Protein AF-A0AAD9W394-F1 (afdb_monomer)

Solvent-accessible surface area (backbone atoms only — not comparable to full-atom values): 9797 Å² total; per-residue (Å²): 138,56,75,69,59,63,63,48,49,60,58,54,54,54,49,51,55,50,43,54,48,52,26,50,54,22,46,51,51,20,50,55,28,49,52,50,43,52,47,50,68,76,44,59,86,68,70,69,65,86,72,59,58,66,56,38,50,52,52,22,50,54,26,43,51,48,23,48,54,42,53,54,58,66,71,44,90,78,66,56,49,64,56,50,26,51,53,32,43,50,44,37,51,51,47,48,51,54,47,50,50,50,30,52,47,32,67,67,64,73,77,73,63,83,85,58,65,72,70,46,58,54,50,40,56,49,43,36,50,53,36,58,58,51,52,53,51,45,58,66,66,28,47,54,53,28,54,50,30,46,53,50,24,53,52,51,54,54,49,55,51,53,49,52,54,51,51,62,55,57,76,67,60,78,83,80,78,71,133

Foldseek 3Di:
DDPVVVVVVVVVVVLLVLLVVLLVVLQVLLVVLVVVLVVCVVCVVVVQFPDDNVVSVVSSVLSVVSNVLSVVVVPDPDDDLVVQLVSLVVSLVSLVVSLVVQLVCLVPRDGSDPPPPPVVVVVSVVSNVVSVVCVVVSVVRRVVSNVVSVVVNVVVVVVVVVVVVVVVVVVPDPPCPDD

Secondary structure (DSSP, 8-state):
--HHHHHHHHHHHHHHHHHHHHHHHHHHHHHHHHHHHHHHHH-GGGTTS---HHHHHHHHHHHHHHHHHHHHHHH-SS--HHHHHHHHHHHHHHHHHHHHHHHHHHHH---S-TT-HHHHHHHHHHHHHHHHHTTHHIIIIIHHHHHHHHHHHHHHHHHHHHHHHHHHHHTT-------

Sequence (179 aa):
MTDAEIARRPGHAAARTLWLFQAFVAGLLSILWILDILREIDHPSYGSDGYPASKDLLLAILAAIIMYTVIVQWQYSDPHPKIIAKFELAKGLLATVIWLWVLLDAIFYIPSHPYYYDPYCRYRAVRIKFSAISIAIPCIFFYPTMLWSARVARRAIKQDTAIDDGTAAGENTPLLRGG

Nearest PDB structures (foldseek):
  8yrj-assembly1_B  TM=4.960E-01  e=1.266E+00  Mus musculus
  7uwb-assembly1_k  TM=2.576E-01  e=8.766E+00  Citrus x limon

Organism: Phomopsis amygdali (NCBI:txid1214568)

pLDDT: mean 73.36, std 12.65, range [41.06, 90.12]

Structure (mmCIF, N/CA/C/O backbone):
data_AF-A0AAD9W394-F1
#
_entry.id   AF-A0AAD9W394-F1
#
loop_
_atom_site.group_PDB
_atom_site.id
_atom_site.type_symbol
_atom_site.label_atom_id
_atom_site.label_alt_id
_atom_site.label_comp_id
_atom_site.label_asym_id
_atom_site.label_entity_id
_atom_site.label_seq_id
_atom_site.pdbx_PDB_ins_code
_atom_site.Cartn_x
_atom_site.Cartn_y
_atom_site.Cartn_z
_atom_site.occupancy
_atom_site.B_iso_or_equiv
_atom_site.auth_seq_id
_atom_site.auth_comp_id
_atom_site.auth_asym_id
_atom_site.auth_atom_id
_atom_site.pdbx_PDB_model_num
ATOM 1 N N . MET A 1 1 ? -23.704 -13.857 27.334 1.00 45.78 1 MET A N 1
ATOM 2 C CA . MET A 1 1 ? -22.854 -13.847 26.127 1.00 45.78 1 MET A CA 1
ATOM 3 C C . MET A 1 1 ? -23.787 -13.601 24.957 1.00 45.78 1 MET A C 1
ATOM 5 O O . MET A 1 1 ? -24.668 -14.418 24.734 1.00 45.78 1 MET A O 1
ATOM 9 N N . THR A 1 2 ? -23.738 -12.409 24.368 1.00 57.25 2 THR A N 1
ATOM 10 C CA . THR A 1 2 ? -24.796 -11.935 23.450 1.00 57.25 2 THR A CA 1
ATOM 11 C C . THR A 1 2 ? -24.464 -12.286 21.997 1.00 57.25 2 THR A C 1
ATOM 13 O O . THR A 1 2 ? -23.292 -12.309 21.626 1.00 57.25 2 THR A O 1
ATOM 16 N N . ASP A 1 3 ? -25.464 -12.519 21.143 1.00 44.62 3 ASP A N 1
ATOM 17 C CA . ASP A 1 3 ? -25.262 -12.858 19.717 1.00 44.62 3 ASP A CA 1
ATOM 18 C C . ASP A 1 3 ? -24.416 -11.812 18.957 1.00 44.62 3 ASP A C 1
ATOM 20 O O . ASP A 1 3 ? -23.709 -12.119 17.993 1.00 44.62 3 ASP A O 1
ATOM 24 N N . ALA A 1 4 ? -24.393 -10.571 19.455 1.00 54.22 4 ALA A N 1
ATOM 25 C CA . ALA A 1 4 ? -23.548 -9.489 18.958 1.00 54.22 4 ALA A CA 1
ATOM 26 C C . ALA A 1 4 ? -22.038 -9.695 19.220 1.00 54.22 4 ALA A C 1
ATOM 28 O O . ALA A 1 4 ? -21.208 -9.253 18.418 1.00 54.22 4 ALA A O 1
ATOM 29 N N . GLU A 1 5 ? -21.656 -10.372 20.306 1.00 50.75 5 GLU A N 1
ATOM 30 C CA . GLU A 1 5 ? -20.260 -10.736 20.600 1.00 50.75 5 GLU A CA 1
ATOM 31 C C . GLU A 1 5 ? -19.764 -11.858 19.688 1.00 50.75 5 GLU A C 1
ATOM 33 O O . GLU A 1 5 ? -18.619 -11.822 19.233 1.00 50.75 5 GLU A O 1
ATOM 38 N N . ILE A 1 6 ? -20.631 -12.822 19.369 1.00 48.69 6 ILE A N 1
ATOM 39 C CA . ILE A 1 6 ? -20.307 -13.947 18.484 1.00 48.69 6 ILE A CA 1
ATOM 40 C C . ILE A 1 6 ? -20.102 -13.444 17.046 1.00 48.69 6 ILE A C 1
ATOM 42 O O . ILE A 1 6 ? -19.141 -13.846 16.391 1.00 48.69 6 ILE A O 1
ATOM 46 N N . ALA A 1 7 ? -20.901 -12.472 16.588 1.00 51.75 7 ALA A N 1
ATOM 47 C CA . ALA A 1 7 ? -20.743 -11.840 15.274 1.00 51.75 7 ALA A CA 1
ATOM 48 C C . ALA A 1 7 ? -19.545 -10.864 15.168 1.00 51.75 7 ALA A C 1
ATOM 50 O O . ALA A 1 7 ? -19.033 -10.630 14.070 1.00 51.75 7 ALA A O 1
ATOM 51 N N . ARG A 1 8 ? -19.054 -10.292 16.281 1.00 55.16 8 ARG A N 1
ATOM 52 C CA . ARG A 1 8 ? -17.873 -9.393 16.293 1.00 55.16 8 ARG A CA 1
ATOM 53 C C . ARG A 1 8 ? -16.539 -10.129 16.121 1.00 55.16 8 ARG A C 1
ATOM 55 O O . ARG A 1 8 ? -15.620 -9.578 15.509 1.00 55.16 8 ARG A O 1
ATOM 62 N N . ARG A 1 9 ? -16.434 -11.357 16.637 1.00 56.19 9 ARG A N 1
ATOM 63 C CA . ARG A 1 9 ? -15.217 -12.192 16.608 1.00 56.19 9 ARG A CA 1
ATOM 64 C C . ARG A 1 9 ? -14.687 -12.522 15.202 1.00 56.19 9 ARG A C 1
ATOM 66 O O . ARG A 1 9 ? -13.489 -12.319 14.992 1.00 56.19 9 ARG A O 1
ATOM 73 N N . PRO A 1 10 ? -15.505 -12.956 14.220 1.00 59.06 10 PRO A N 1
ATOM 74 C CA . PRO A 1 10 ? -14.997 -13.280 12.885 1.00 59.06 10 PRO A CA 1
ATOM 75 C C . PRO A 1 10 ? -14.433 -12.052 12.158 1.00 59.06 10 PRO A C 1
ATOM 77 O O . PRO A 1 10 ? -13.420 -12.158 11.471 1.00 59.06 10 PRO A O 1
ATOM 80 N N . GLY A 1 11 ? -15.017 -10.866 12.371 1.00 63.28 11 GLY A N 1
ATOM 81 C CA . GLY A 1 11 ? -14.517 -9.620 11.783 1.00 63.28 11 GLY A CA 1
ATOM 82 C C . GLY A 1 11 ? -13.141 -9.205 12.312 1.00 63.28 11 GLY A C 1
ATOM 83 O O . GLY A 1 11 ? -12.314 -8.727 11.541 1.00 63.28 11 GLY A O 1
ATOM 84 N N . HIS A 1 12 ? -12.867 -9.422 13.602 1.00 65.94 12 HIS A N 1
ATOM 85 C CA . HIS A 1 12 ? -11.551 -9.137 14.190 1.00 65.94 12 HIS A CA 1
ATOM 86 C C . HIS A 1 12 ? -10.473 -10.120 13.724 1.00 65.94 12 HIS A C 1
ATOM 88 O O . HIS A 1 12 ? -9.349 -9.706 13.444 1.00 65.94 12 HIS A O 1
ATOM 94 N N . ALA A 1 13 ? -10.812 -11.407 13.604 1.00 69.56 13 ALA A N 1
ATOM 95 C CA . ALA A 1 13 ? -9.887 -12.413 13.087 1.00 69.56 13 ALA A CA 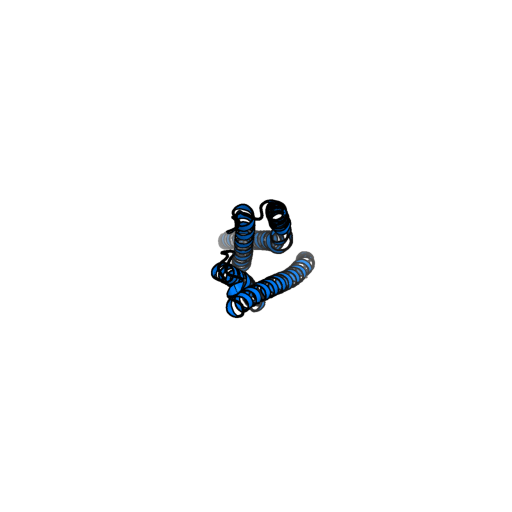1
ATOM 96 C C . ALA A 1 13 ? -9.52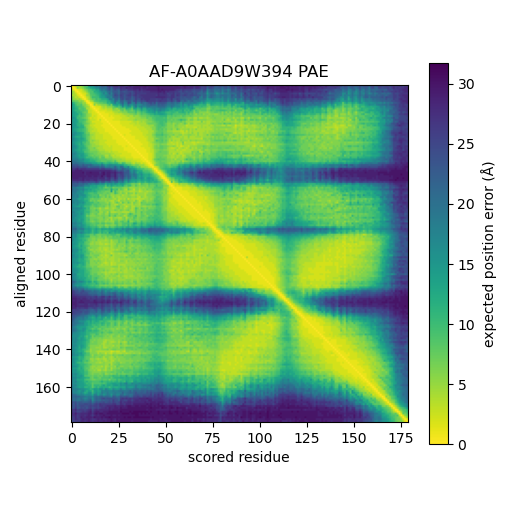2 -12.138 11.617 1.00 69.56 13 ALA A C 1
ATOM 98 O O . ALA A 1 13 ? -8.340 -12.082 11.282 1.00 69.56 13 ALA A O 1
ATOM 99 N N . ALA A 1 14 ? -10.519 -11.864 10.768 1.00 74.19 14 ALA A N 1
ATOM 100 C CA . ALA A 1 14 ? -10.298 -11.520 9.364 1.00 74.19 14 ALA A CA 1
ATOM 101 C C . ALA A 1 14 ? -9.484 -10.224 9.195 1.00 74.19 14 ALA A C 1
ATOM 103 O O . ALA A 1 14 ? -8.579 -10.172 8.363 1.00 74.19 14 ALA A O 1
ATOM 104 N N . ALA A 1 15 ? -9.754 -9.197 10.012 1.00 70.94 15 ALA A N 1
ATOM 105 C CA . ALA A 1 15 ? -8.984 -7.954 10.002 1.00 70.94 15 ALA A CA 1
ATOM 106 C C . ALA A 1 15 ? -7.511 -8.185 10.379 1.00 70.94 15 ALA A C 1
ATOM 108 O O . ALA A 1 15 ? -6.628 -7.674 9.696 1.00 70.94 15 ALA A O 1
ATOM 109 N N . ARG A 1 16 ? -7.230 -9.010 11.398 1.00 72.88 16 ARG A N 1
ATOM 110 C CA . ARG A 1 16 ? -5.852 -9.361 11.788 1.00 72.88 16 ARG A CA 1
ATOM 111 C C . ARG A 1 16 ? -5.088 -10.076 10.678 1.00 72.88 16 ARG A C 1
ATOM 113 O O . ARG A 1 16 ? -3.944 -9.718 10.410 1.00 72.88 16 ARG A O 1
ATOM 120 N N . THR A 1 17 ? -5.703 -11.057 10.019 1.00 79.50 17 THR A N 1
ATOM 121 C CA . THR A 1 17 ? -5.072 -11.755 8.888 1.00 79.50 17 THR A CA 1
ATOM 122 C C . THR A 1 17 ? -4.792 -10.794 7.734 1.00 79.50 17 THR A C 1
ATOM 124 O O . THR A 1 17 ? -3.716 -10.837 7.142 1.00 79.50 17 THR A O 1
ATOM 127 N N . LEU A 1 18 ? -5.726 -9.882 7.452 1.00 80.75 18 LEU A N 1
ATOM 128 C CA . LEU A 1 18 ? -5.566 -8.882 6.399 1.00 80.75 18 LEU A CA 1
ATOM 129 C C . LEU A 1 18 ? -4.453 -7.876 6.728 1.00 80.75 18 LEU A C 1
ATOM 131 O O . LEU A 1 18 ? -3.672 -7.530 5.847 1.00 80.75 18 LEU A O 1
ATOM 135 N N . TRP A 1 19 ? -4.318 -7.463 7.990 1.00 80.25 19 TRP A N 1
ATOM 136 C CA . TRP A 1 19 ? -3.211 -6.616 8.443 1.00 80.25 19 TRP A CA 1
ATOM 137 C C . TRP A 1 19 ? -1.856 -7.305 8.281 1.00 80.25 19 TRP A C 1
ATOM 139 O O . TRP A 1 19 ? -0.942 -6.712 7.715 1.00 80.25 19 TRP A O 1
ATOM 149 N N . LEU A 1 20 ? -1.726 -8.569 8.693 1.00 80.81 20 LEU A N 1
ATOM 150 C CA . LEU A 1 20 ? -0.489 -9.333 8.485 1.00 80.81 20 LEU A CA 1
ATOM 151 C C . LEU A 1 20 ? -0.128 -9.432 7.001 1.00 80.81 20 LEU A C 1
ATOM 153 O O . LEU A 1 20 ? 1.034 -9.268 6.635 1.00 80.81 20 LEU A O 1
ATOM 157 N N . PHE A 1 21 ? -1.128 -9.628 6.142 1.00 82.31 21 PHE A N 1
ATOM 158 C CA . PHE A 1 21 ? -0.915 -9.647 4.701 1.00 82.31 21 PHE A CA 1
ATOM 159 C C . PHE A 1 21 ? -0.462 -8.281 4.162 1.00 82.31 21 PHE A C 1
ATOM 161 O O . PHE A 1 21 ? 0.480 -8.221 3.377 1.00 82.31 21 PHE A O 1
ATOM 168 N N . GLN A 1 22 ? -1.057 -7.174 4.626 1.00 82.56 22 GLN A N 1
ATOM 169 C CA . GLN A 1 22 ? -0.604 -5.817 4.289 1.00 82.56 22 GLN A CA 1
ATOM 170 C C . GLN A 1 22 ? 0.863 -5.592 4.689 1.00 82.56 22 GLN A C 1
ATOM 172 O O . GLN A 1 22 ? 1.632 -5.066 3.886 1.00 82.56 22 GLN A O 1
ATOM 177 N N . ALA A 1 23 ? 1.263 -6.003 5.898 1.00 82.62 23 ALA A N 1
ATOM 178 C CA . ALA A 1 23 ? 2.649 -5.888 6.357 1.00 82.62 23 ALA A CA 1
ATOM 179 C C . ALA A 1 23 ? 3.607 -6.739 5.524 1.00 82.62 23 ALA A C 1
ATOM 181 O O . ALA A 1 23 ? 4.691 -6.273 5.184 1.00 82.62 23 ALA A O 1
ATOM 182 N N . PHE A 1 24 ? 3.207 -7.962 5.175 1.00 84.25 24 PHE A N 1
ATOM 183 C CA . PHE A 1 24 ? 4.008 -8.846 4.336 1.00 84.25 24 PHE A CA 1
ATOM 184 C C . PHE A 1 24 ? 4.225 -8.253 2.940 1.00 84.25 24 PHE A C 1
ATOM 186 O O . PHE A 1 24 ? 5.361 -8.167 2.481 1.00 84.25 24 PHE A O 1
ATOM 193 N N . VAL A 1 25 ? 3.154 -7.786 2.288 1.00 83.19 25 VAL A N 1
ATOM 194 C CA . VAL A 1 25 ? 3.237 -7.152 0.964 1.00 83.19 25 VAL A CA 1
ATOM 195 C C . VAL A 1 25 ? 4.089 -5.886 1.018 1.00 83.19 25 VAL A C 1
ATOM 197 O O . VAL A 1 25 ? 4.959 -5.705 0.170 1.00 83.19 25 VAL A O 1
ATOM 200 N N . ALA A 1 26 ? 3.883 -5.030 2.023 1.00 81.00 26 ALA A N 1
ATOM 201 C CA . ALA A 1 26 ? 4.677 -3.818 2.198 1.00 81.00 26 ALA A CA 1
ATOM 202 C C . ALA A 1 26 ? 6.163 -4.137 2.426 1.00 81.00 26 ALA A C 1
ATOM 204 O O . ALA A 1 26 ? 7.017 -3.556 1.764 1.00 81.00 26 ALA A O 1
ATOM 205 N N . GLY A 1 27 ? 6.472 -5.110 3.288 1.00 80.12 27 GLY A N 1
ATOM 206 C CA . GLY A 1 27 ? 7.843 -5.554 3.536 1.00 80.12 27 GLY A CA 1
ATOM 207 C C . GLY A 1 27 ? 8.514 -6.123 2.286 1.00 80.12 27 GLY A C 1
ATOM 208 O O . GLY A 1 27 ? 9.654 -5.770 1.989 1.00 80.12 27 GLY A O 1
ATOM 209 N N . LEU A 1 28 ? 7.798 -6.941 1.509 1.00 84.56 28 LEU A N 1
ATOM 210 C CA . LEU A 1 28 ? 8.307 -7.477 0.246 1.00 84.56 28 LEU A CA 1
ATOM 211 C C . LEU A 1 28 ? 8.623 -6.355 -0.753 1.00 84.56 28 LEU A C 1
ATOM 213 O O . LEU A 1 28 ? 9.700 -6.358 -1.342 1.00 84.56 28 LEU A O 1
ATOM 217 N N . LEU A 1 29 ? 7.725 -5.377 -0.912 1.00 81.94 29 LEU A N 1
ATOM 218 C CA . LEU A 1 29 ? 7.948 -4.226 -1.794 1.00 81.94 29 LEU A CA 1
ATOM 219 C C . LEU A 1 29 ? 9.142 -3.376 -1.343 1.00 81.94 29 LEU A C 1
ATOM 221 O O . LEU A 1 29 ? 9.970 -3.014 -2.175 1.00 81.94 29 LEU A O 1
ATOM 225 N N . SER A 1 30 ? 9.279 -3.117 -0.038 1.00 80.00 30 SER A N 1
ATOM 226 C CA . SER A 1 30 ? 10.449 -2.420 0.510 1.00 80.00 30 SER A CA 1
ATOM 227 C C . SER A 1 30 ? 11.752 -3.148 0.185 1.00 80.00 30 SER A C 1
ATOM 229 O O . SER A 1 30 ? 12.709 -2.504 -0.231 1.00 80.00 30 SER A O 1
ATOM 231 N N . ILE A 1 31 ? 11.795 -4.477 0.328 1.00 82.75 31 ILE A N 1
ATOM 232 C CA . ILE A 1 31 ? 12.987 -5.272 -0.001 1.00 82.75 31 ILE A CA 1
ATOM 233 C C . ILE A 1 31 ? 13.307 -5.171 -1.493 1.00 82.75 31 ILE A C 1
ATOM 235 O O . ILE A 1 31 ? 14.458 -4.932 -1.845 1.00 82.75 31 ILE A O 1
ATOM 239 N N . LEU A 1 32 ? 12.308 -5.326 -2.367 1.00 83.38 32 LEU A N 1
ATOM 240 C CA . LEU A 1 32 ? 12.514 -5.254 -3.815 1.00 83.38 32 LEU A CA 1
ATOM 241 C C . LEU A 1 32 ? 13.092 -3.900 -4.242 1.00 83.38 32 LEU A C 1
ATOM 243 O O . LEU A 1 32 ? 14.044 -3.876 -5.016 1.00 83.38 32 LEU A O 1
ATOM 247 N N . TRP A 1 33 ? 12.580 -2.795 -3.696 1.00 81.88 33 TRP A N 1
ATOM 248 C CA . TRP A 1 33 ? 13.110 -1.459 -3.983 1.00 81.88 33 TRP A CA 1
ATOM 249 C C . TRP A 1 33 ? 14.507 -1.228 -3.399 1.00 81.88 33 TRP A C 1
ATOM 251 O O . TRP A 1 33 ? 15.345 -0.628 -4.062 1.00 81.88 33 TRP A O 1
ATOM 261 N N . ILE A 1 34 ? 14.812 -1.755 -2.208 1.00 80.69 34 ILE A N 1
ATOM 262 C CA . ILE A 1 34 ? 16.174 -1.694 -1.648 1.00 80.69 34 ILE A CA 1
ATOM 263 C C . ILE A 1 34 ? 17.167 -2.462 -2.526 1.00 80.69 34 ILE A C 1
ATOM 265 O O . ILE A 1 34 ? 18.274 -1.983 -2.762 1.00 80.69 34 ILE A O 1
ATOM 269 N N . LEU A 1 35 ? 16.788 -3.641 -3.024 1.00 81.81 35 LEU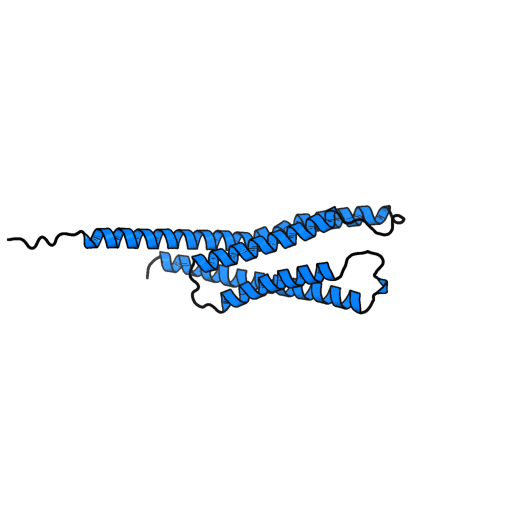 A N 1
ATOM 270 C CA . LEU A 1 35 ? 17.638 -4.417 -3.927 1.00 81.81 35 LEU A CA 1
ATOM 271 C C . LEU A 1 35 ? 17.909 -3.673 -5.239 1.00 81.81 35 LEU A C 1
ATOM 273 O O . LEU A 1 35 ? 19.012 -3.787 -5.767 1.00 81.81 35 LEU A O 1
ATOM 277 N N . ASP A 1 36 ? 16.939 -2.910 -5.742 1.00 78.25 36 ASP A N 1
ATOM 278 C CA . ASP A 1 36 ? 17.115 -2.080 -6.938 1.00 78.25 36 ASP A CA 1
ATOM 279 C C . ASP A 1 36 ? 18.135 -0.958 -6.695 1.00 78.25 36 ASP A C 1
ATOM 281 O O . ASP A 1 36 ? 19.087 -0.810 -7.457 1.00 78.25 36 ASP A O 1
ATOM 285 N N . ILE A 1 37 ? 18.037 -0.272 -5.549 1.00 78.62 37 ILE A N 1
ATOM 286 C CA . ILE A 1 37 ? 19.029 0.731 -5.121 1.00 78.62 37 ILE A CA 1
ATOM 287 C C . ILE A 1 37 ? 20.433 0.117 -5.035 1.00 78.62 37 ILE A C 1
ATOM 289 O O . ILE A 1 37 ? 21.405 0.725 -5.477 1.00 78.62 37 ILE A O 1
ATOM 293 N N . LEU A 1 38 ? 20.562 -1.084 -4.459 1.00 80.31 38 LEU A N 1
ATOM 294 C CA . LEU A 1 38 ? 21.859 -1.757 -4.330 1.00 80.31 38 LEU A CA 1
ATOM 295 C C . LEU A 1 38 ? 22.452 -2.142 -5.692 1.00 80.31 38 LEU A C 1
ATOM 297 O O . LEU A 1 38 ? 23.663 -2.031 -5.872 1.00 80.31 38 LEU A O 1
ATOM 301 N N . ARG A 1 39 ? 21.618 -2.553 -6.654 1.00 76.50 39 ARG A N 1
ATOM 302 C CA . ARG A 1 39 ? 22.058 -2.830 -8.031 1.00 76.50 39 ARG A CA 1
ATOM 303 C C . ARG A 1 39 ? 22.551 -1.573 -8.740 1.00 76.50 39 ARG A C 1
ATOM 305 O O . ARG A 1 39 ? 23.566 -1.640 -9.427 1.00 76.50 39 ARG A O 1
ATOM 312 N N . GLU A 1 40 ? 21.869 -0.448 -8.543 1.00 72.50 40 GLU A N 1
ATOM 313 C CA . GLU A 1 40 ? 22.267 0.853 -9.095 1.00 72.50 40 GLU A CA 1
ATOM 314 C C . GLU A 1 40 ? 23.657 1.278 -8.583 1.00 72.50 40 GLU A C 1
ATOM 316 O O . GLU A 1 40 ? 24.480 1.789 -9.343 1.00 72.50 40 GLU A O 1
ATOM 321 N N . ILE A 1 41 ? 23.945 1.023 -7.298 1.00 76.38 41 ILE A N 1
ATOM 322 C CA . ILE A 1 41 ? 25.246 1.321 -6.674 1.00 76.38 41 ILE A CA 1
ATOM 323 C C . ILE A 1 41 ? 26.362 0.424 -7.234 1.00 76.38 41 ILE A C 1
ATOM 325 O O . ILE A 1 41 ? 27.460 0.917 -7.493 1.00 76.38 41 ILE A O 1
ATOM 329 N N . ASP A 1 42 ? 26.104 -0.877 -7.404 1.00 75.44 42 ASP A N 1
ATOM 330 C CA . ASP A 1 42 ? 27.109 -1.865 -7.837 1.00 75.44 42 ASP A CA 1
ATOM 331 C C . ASP A 1 42 ? 27.438 -1.762 -9.341 1.00 75.44 42 ASP A C 1
ATOM 333 O O . ASP A 1 42 ? 28.567 -2.002 -9.780 1.00 75.44 42 ASP A O 1
ATOM 337 N N . HIS A 1 43 ? 26.468 -1.339 -10.156 1.00 69.50 43 HIS A N 1
ATOM 338 C CA . HIS A 1 43 ? 26.627 -1.186 -11.602 1.00 69.50 43 HIS A CA 1
ATOM 339 C C . HIS A 1 43 ? 26.157 0.192 -12.100 1.00 69.50 43 HIS A C 1
ATOM 341 O O . HIS A 1 43 ? 25.154 0.286 -12.813 1.00 69.50 43 HIS A O 1
ATOM 347 N N . PRO A 1 44 ? 26.941 1.264 -11.863 1.00 64.88 44 PRO A N 1
ATOM 348 C CA . PRO A 1 44 ? 26.578 2.627 -12.268 1.00 64.88 44 PRO A CA 1
ATOM 349 C C . PRO A 1 44 ? 26.500 2.828 -13.795 1.00 64.88 44 PRO A C 1
ATOM 351 O O . PRO A 1 44 ? 26.040 3.864 -14.268 1.00 64.88 44 PRO A O 1
ATOM 354 N N . SER A 1 45 ? 26.926 1.843 -14.599 1.00 54.44 45 SER A N 1
ATOM 355 C CA . SER A 1 45 ? 26.844 1.881 -16.070 1.00 54.44 45 SER A CA 1
ATOM 356 C C . SER A 1 45 ? 25.435 1.653 -16.641 1.00 54.44 45 SER A C 1
ATOM 358 O O . SER A 1 45 ? 25.241 1.878 -17.833 1.00 54.44 45 SER A O 1
ATOM 360 N N . TYR A 1 46 ? 24.438 1.285 -15.825 1.00 52.22 46 TYR A N 1
ATOM 361 C CA . TYR A 1 46 ? 23.019 1.389 -16.215 1.00 52.22 46 TYR A CA 1
ATOM 362 C C . TYR A 1 46 ? 22.473 2.830 -16.119 1.00 52.22 46 TYR A C 1
ATOM 364 O O . TYR A 1 46 ? 21.333 3.093 -16.501 1.00 52.22 46 TYR A O 1
ATOM 372 N N . GLY A 1 47 ? 23.313 3.793 -15.722 1.00 50.69 47 GLY A N 1
ATOM 373 C CA . GLY A 1 47 ? 23.004 5.219 -15.591 1.00 50.69 47 GLY A CA 1
ATOM 374 C C . GLY A 1 47 ? 22.827 6.005 -16.898 1.00 50.69 47 GLY A C 1
ATOM 375 O O . GLY A 1 47 ? 23.206 7.173 -16.950 1.00 50.69 47 GLY A O 1
ATOM 376 N N . SER A 1 48 ? 22.255 5.413 -17.952 1.00 45.00 48 SER A N 1
ATOM 377 C CA . SER A 1 48 ? 21.806 6.182 -19.130 1.00 45.00 48 SER A CA 1
ATOM 378 C C . SER A 1 48 ? 20.301 6.453 -19.149 1.00 45.00 48 SER A C 1
ATOM 380 O O . SER A 1 48 ? 19.883 7.380 -19.835 1.00 45.00 48 SER A O 1
ATOM 382 N N . ASP A 1 49 ? 19.506 5.757 -18.324 1.00 50.62 49 ASP A N 1
ATOM 383 C CA . ASP A 1 49 ? 18.045 5.919 -18.240 1.00 50.62 49 ASP A CA 1
ATOM 384 C C . ASP A 1 49 ? 17.577 6.612 -16.946 1.00 50.62 49 ASP A C 1
ATOM 386 O O . ASP A 1 49 ? 16.541 6.270 -16.392 1.00 50.62 49 ASP A O 1
ATOM 390 N N . GLY A 1 50 ? 18.330 7.616 -16.475 1.00 47.59 50 GLY A N 1
ATOM 391 C CA . GLY A 1 50 ? 17.823 8.823 -15.792 1.00 47.59 50 GLY A CA 1
ATOM 392 C C . GLY A 1 50 ? 16.839 8.697 -14.616 1.00 47.59 50 GLY A C 1
ATOM 393 O O . GLY A 1 50 ? 16.203 9.695 -14.276 1.00 47.59 50 GLY A O 1
ATOM 394 N N . TYR A 1 51 ? 16.683 7.529 -13.997 1.00 54.84 51 TYR A N 1
ATOM 395 C CA . TYR A 1 51 ? 15.740 7.300 -12.907 1.00 54.84 51 TYR A CA 1
ATOM 396 C C . TYR A 1 51 ? 16.490 7.152 -11.586 1.00 54.84 51 TYR A C 1
ATOM 398 O O . TYR A 1 51 ? 17.103 6.121 -11.345 1.00 54.84 51 TYR A O 1
ATOM 406 N N . PRO A 1 52 ? 16.500 8.185 -10.729 1.00 65.56 52 PRO A N 1
ATOM 407 C CA . PRO A 1 52 ? 17.415 8.207 -9.603 1.00 65.56 52 PRO A CA 1
ATOM 408 C C . PRO A 1 52 ? 16.964 7.243 -8.501 1.00 65.56 52 PRO A C 1
ATOM 410 O O . PRO A 1 52 ? 15.792 7.235 -8.119 1.00 65.56 52 PRO A O 1
ATOM 413 N N . ALA A 1 53 ? 17.935 6.553 -7.893 1.00 65.75 53 ALA A N 1
ATOM 414 C CA . ALA A 1 53 ? 17.801 5.759 -6.665 1.00 65.75 53 ALA A CA 1
ATOM 415 C C . ALA A 1 53 ? 17.028 6.470 -5.530 1.00 65.75 53 ALA A C 1
ATOM 417 O O . ALA A 1 53 ? 16.502 5.831 -4.621 1.00 65.75 53 ALA A O 1
ATOM 418 N N . SER A 1 54 ? 16.918 7.802 -5.579 1.00 68.56 54 SER A N 1
ATOM 419 C CA . SER A 1 54 ? 16.093 8.597 -4.665 1.00 68.56 54 SER A CA 1
ATOM 420 C C . SER A 1 54 ? 14.598 8.258 -4.731 1.00 68.56 54 SER A C 1
ATOM 422 O O . SER A 1 54 ? 13.920 8.324 -3.704 1.00 68.56 54 SER A O 1
ATOM 424 N N . LYS A 1 55 ? 14.072 7.867 -5.897 1.00 74.06 55 LYS A N 1
ATOM 425 C CA . LYS A 1 55 ? 12.675 7.444 -6.056 1.00 74.06 55 LYS A CA 1
ATOM 426 C C . LYS A 1 55 ? 12.432 6.103 -5.376 1.00 74.06 55 LYS A C 1
ATOM 428 O O . LYS A 1 55 ? 11.480 5.985 -4.607 1.00 74.06 55 LYS A O 1
ATOM 433 N N . ASP A 1 56 ? 13.288 5.123 -5.639 1.00 76.50 56 ASP A N 1
ATOM 434 C CA . ASP A 1 56 ? 13.141 3.787 -5.061 1.00 76.50 56 ASP A CA 1
ATOM 435 C C . ASP A 1 56 ? 13.385 3.820 -3.555 1.00 76.50 56 ASP A C 1
ATOM 437 O O . ASP A 1 56 ? 12.682 3.146 -2.805 1.00 76.50 56 ASP A O 1
ATOM 441 N N . LEU A 1 57 ? 14.266 4.709 -3.082 1.00 78.94 57 LEU A N 1
ATOM 442 C CA . LEU A 1 57 ? 14.435 4.987 -1.659 1.00 78.94 57 LEU A CA 1
ATOM 443 C C . LEU A 1 57 ? 13.155 5.556 -1.035 1.00 78.94 57 LEU A C 1
ATOM 445 O O . LEU A 1 57 ? 12.717 5.086 0.015 1.00 78.94 57 LEU A O 1
ATOM 449 N N . LEU A 1 58 ? 12.532 6.549 -1.675 1.00 81.00 58 LEU A N 1
ATOM 450 C CA . LEU A 1 58 ? 11.289 7.151 -1.190 1.00 81.00 58 LEU A CA 1
ATOM 451 C C . LEU A 1 58 ? 10.149 6.126 -1.158 1.00 81.00 58 LEU A C 1
ATOM 453 O O . LEU A 1 58 ? 9.419 6.044 -0.171 1.00 81.00 58 LEU A O 1
ATOM 457 N N . LEU A 1 59 ? 10.029 5.303 -2.198 1.00 82.38 59 LEU A N 1
ATOM 458 C CA . LEU A 1 59 ? 9.059 4.215 -2.257 1.00 82.38 59 LEU A CA 1
ATOM 459 C C . LEU A 1 59 ? 9.327 3.162 -1.166 1.00 82.38 59 LEU A C 1
ATOM 461 O O . LEU A 1 59 ? 8.402 2.791 -0.437 1.00 82.38 59 LEU A O 1
ATOM 465 N N . ALA A 1 60 ? 10.585 2.754 -0.971 1.00 78.69 60 ALA A N 1
ATOM 466 C CA . ALA A 1 60 ? 10.998 1.820 0.077 1.00 78.69 60 ALA A CA 1
ATOM 467 C C . ALA A 1 60 ? 10.656 2.325 1.481 1.00 78.69 60 ALA A C 1
ATOM 469 O O . ALA A 1 60 ? 10.106 1.560 2.280 1.00 78.69 60 ALA A O 1
ATOM 470 N N . ILE A 1 61 ? 10.918 3.606 1.763 1.00 82.81 61 ILE A N 1
ATOM 471 C CA . ILE A 1 61 ? 10.576 4.256 3.035 1.00 82.81 61 ILE A CA 1
ATOM 472 C C . ILE A 1 61 ? 9.060 4.283 3.228 1.00 82.81 61 ILE A C 1
ATOM 474 O O . ILE A 1 61 ? 8.571 3.926 4.298 1.00 82.81 61 ILE A O 1
ATOM 478 N N . LEU A 1 62 ? 8.299 4.666 2.202 1.00 83.06 62 LEU A N 1
ATOM 479 C CA . LEU A 1 62 ? 6.841 4.717 2.277 1.00 83.06 62 LEU A CA 1
ATOM 480 C C . LEU A 1 62 ? 6.240 3.331 2.556 1.00 83.06 62 LEU A C 1
ATOM 482 O O . LEU A 1 62 ? 5.404 3.198 3.451 1.00 83.06 62 LEU A O 1
ATOM 486 N N . ALA A 1 63 ? 6.704 2.279 1.880 1.00 79.75 63 ALA A N 1
ATOM 487 C CA . ALA A 1 63 ? 6.281 0.913 2.191 1.00 79.75 63 ALA A CA 1
ATOM 488 C C . ALA A 1 63 ? 6.731 0.457 3.592 1.00 79.75 63 ALA A C 1
ATOM 490 O O . ALA A 1 63 ? 5.945 -0.161 4.315 1.00 79.75 63 ALA A O 1
ATOM 491 N N . ALA A 1 64 ? 7.927 0.843 4.040 1.00 77.00 64 ALA A N 1
ATOM 492 C CA . ALA A 1 64 ? 8.398 0.537 5.388 1.00 77.00 64 ALA A CA 1
ATOM 493 C C . ALA A 1 64 ? 7.538 1.225 6.462 1.00 77.00 64 ALA A C 1
ATOM 495 O O . ALA A 1 64 ? 7.256 0.625 7.498 1.00 77.00 64 ALA A O 1
ATOM 496 N N . ILE A 1 65 ? 7.041 2.440 6.203 1.00 81.00 65 ILE A N 1
ATOM 497 C CA . ILE A 1 65 ? 6.090 3.134 7.083 1.00 81.00 65 ILE A CA 1
ATOM 498 C C . ILE A 1 65 ? 4.770 2.353 7.175 1.00 81.00 65 ILE A C 1
ATOM 500 O O . ILE A 1 65 ? 4.244 2.185 8.277 1.00 81.00 65 ILE A O 1
ATOM 504 N N . ILE A 1 66 ? 4.249 1.811 6.066 1.00 81.81 66 ILE A N 1
ATOM 505 C CA . ILE A 1 66 ? 3.060 0.933 6.102 1.00 81.81 66 ILE A CA 1
ATOM 506 C C . ILE A 1 66 ? 3.338 -0.286 6.982 1.00 81.81 66 ILE A C 1
ATOM 508 O O . ILE A 1 66 ? 2.551 -0.588 7.879 1.00 81.81 66 ILE A O 1
ATOM 512 N N . MET A 1 67 ? 4.471 -0.955 6.775 1.00 81.19 67 MET A N 1
ATOM 513 C CA . MET A 1 67 ? 4.856 -2.122 7.568 1.00 81.19 67 MET A CA 1
ATOM 514 C C . MET A 1 67 ? 4.964 -1.781 9.061 1.00 81.19 67 MET A C 1
ATOM 516 O O . MET A 1 67 ? 4.382 -2.472 9.897 1.00 81.19 67 MET A O 1
ATOM 520 N N . TYR A 1 68 ? 5.633 -0.677 9.393 1.00 80.38 68 TYR A N 1
ATOM 521 C CA . TYR A 1 68 ? 5.780 -0.194 10.762 1.00 80.38 68 TYR A CA 1
ATOM 522 C C . TYR A 1 68 ? 4.425 0.094 11.410 1.00 80.38 68 TYR A C 1
ATOM 524 O O . TYR A 1 68 ? 4.165 -0.382 12.512 1.00 80.38 68 TYR A O 1
ATOM 532 N N . THR A 1 69 ? 3.520 0.800 10.722 1.00 80.12 69 THR A N 1
ATOM 533 C CA . THR A 1 69 ? 2.180 1.079 11.269 1.00 80.12 69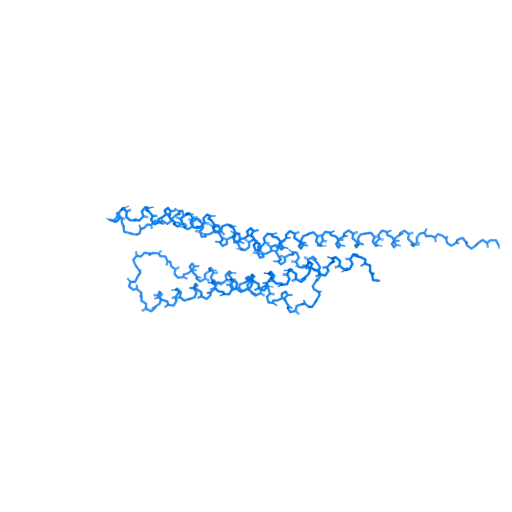 THR A CA 1
ATOM 534 C C . THR A 1 69 ? 1.400 -0.195 11.584 1.00 80.12 69 THR A C 1
ATOM 536 O O . THR A 1 69 ? 0.731 -0.247 12.614 1.00 80.12 69 THR A O 1
ATOM 539 N N . VAL A 1 70 ? 1.528 -1.245 10.767 1.00 78.69 70 VAL A N 1
ATOM 540 C CA . VAL A 1 70 ? 0.907 -2.544 11.058 1.00 78.69 70 VAL A CA 1
ATOM 541 C C . VAL A 1 70 ? 1.554 -3.226 12.265 1.00 78.69 70 VAL A C 1
ATOM 543 O O . VAL A 1 70 ? 0.835 -3.734 13.123 1.00 78.69 70 VAL A O 1
ATOM 546 N N . ILE A 1 71 ? 2.887 -3.226 12.366 1.00 79.62 71 ILE A N 1
ATOM 547 C CA . ILE A 1 71 ? 3.602 -3.813 13.513 1.00 79.62 71 ILE A CA 1
ATOM 548 C C . ILE A 1 71 ? 3.194 -3.110 14.810 1.00 79.62 71 ILE A C 1
ATOM 5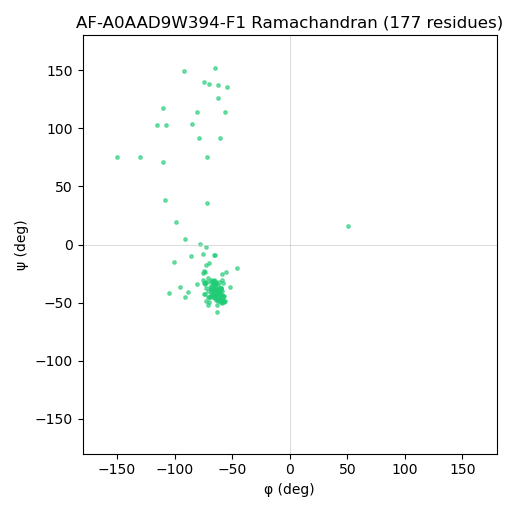50 O O . ILE A 1 71 ? 2.878 -3.770 15.798 1.00 79.62 71 ILE A O 1
ATOM 554 N N . VAL A 1 72 ? 3.132 -1.777 14.789 1.00 78.75 72 VAL A N 1
ATOM 555 C CA . VAL A 1 72 ? 2.669 -0.975 15.924 1.00 78.75 72 VAL A CA 1
ATOM 556 C C . VAL A 1 72 ? 1.229 -1.343 16.283 1.00 78.75 72 VAL A C 1
ATOM 558 O O . VAL A 1 72 ? 0.958 -1.650 17.440 1.00 78.75 72 VAL A O 1
ATOM 561 N N . GLN A 1 73 ? 0.310 -1.393 15.312 1.00 73.62 73 GLN A N 1
ATOM 562 C CA . GLN A 1 73 ? -1.078 -1.817 15.550 1.00 73.62 73 GLN A CA 1
ATOM 563 C C . GLN A 1 73 ? -1.180 -3.233 16.136 1.00 73.62 73 GLN A C 1
ATOM 565 O O . GLN A 1 73 ? -2.089 -3.495 16.918 1.00 73.62 73 GLN A O 1
ATOM 570 N N . TRP A 1 74 ? -0.272 -4.137 15.766 1.00 71.50 74 TRP A N 1
ATOM 571 C CA . TRP A 1 74 ? -0.256 -5.512 16.259 1.00 71.50 74 TRP A CA 1
ATOM 572 C C . TRP A 1 74 ? 0.221 -5.622 17.712 1.00 71.50 74 TRP A C 1
ATOM 574 O O . TRP A 1 74 ? -0.271 -6.475 18.448 1.00 71.50 74 TRP A O 1
ATOM 584 N N . GLN A 1 75 ? 1.136 -4.747 18.137 1.00 77.62 75 GLN A N 1
ATOM 585 C CA . GLN A 1 75 ? 1.638 -4.708 19.515 1.00 77.62 75 GLN A CA 1
ATOM 586 C C . GLN A 1 75 ? 0.634 -4.111 20.512 1.00 77.62 75 GLN A C 1
ATOM 588 O O . GLN A 1 75 ? 0.704 -4.412 21.703 1.00 77.62 75 GLN A O 1
ATOM 593 N N . TYR A 1 76 ? -0.319 -3.293 20.056 1.00 75.31 76 TYR A N 1
ATOM 594 C CA . TYR A 1 76 ? -1.394 -2.799 20.914 1.00 75.31 76 TYR A CA 1
ATOM 595 C C . TYR A 1 76 ? -2.496 -3.858 21.063 1.00 75.31 76 TYR A C 1
ATOM 597 O O . TYR A 1 76 ? -3.199 -4.175 20.105 1.00 75.31 76 TYR A O 1
ATOM 605 N N . SER A 1 77 ? -2.671 -4.380 22.282 1.00 56.69 77 SER A N 1
ATOM 606 C CA . SER A 1 77 ? -3.649 -5.440 22.575 1.00 56.69 77 SER A CA 1
ATOM 607 C C . SER A 1 77 ? -5.111 -5.000 22.429 1.00 56.69 77 SER A C 1
ATOM 609 O O . SER A 1 77 ? -5.917 -5.823 22.010 1.00 56.69 77 SER A O 1
ATOM 611 N N . ASP A 1 78 ? -5.433 -3.726 22.699 1.00 66.38 78 ASP A N 1
ATOM 612 C CA . ASP A 1 78 ? -6.773 -3.134 22.514 1.00 66.38 78 ASP A CA 1
ATOM 613 C C . ASP A 1 78 ? -6.694 -1.623 22.195 1.00 66.38 78 ASP A C 1
ATOM 615 O O . ASP A 1 78 ? -6.941 -0.765 23.049 1.00 66.38 78 ASP A O 1
ATOM 619 N N . PRO A 1 79 ? -6.312 -1.240 20.965 1.00 69.50 79 PRO A N 1
ATOM 620 C CA . PRO A 1 79 ? -6.265 0.161 20.586 1.00 69.50 79 PRO A CA 1
ATOM 621 C C . PRO A 1 79 ? -7.681 0.738 20.470 1.00 69.50 79 PRO A C 1
ATOM 623 O O . PRO A 1 79 ? -8.583 0.132 19.890 1.00 69.50 79 PRO A O 1
ATOM 626 N N . HIS A 1 80 ? -7.875 1.958 20.977 1.00 78.00 80 HIS A N 1
ATOM 627 C CA . HIS A 1 80 ? -9.166 2.640 20.904 1.00 78.00 80 HIS A CA 1
ATOM 628 C C . HIS A 1 80 ? -9.662 2.715 19.437 1.00 78.00 80 HIS A C 1
ATOM 630 O O . HIS A 1 80 ? -8.889 3.113 18.558 1.00 78.00 80 HIS A O 1
ATOM 636 N N . PRO A 1 81 ? -10.947 2.436 19.132 1.00 77.38 81 PRO A N 1
ATOM 637 C CA . PRO A 1 81 ? -11.469 2.372 17.758 1.00 77.38 81 PRO A CA 1
ATOM 638 C C . PRO A 1 81 ? -11.160 3.595 16.881 1.00 77.38 81 PRO A C 1
ATOM 640 O O . PRO A 1 81 ? -10.881 3.469 15.689 1.00 77.38 81 PRO A O 1
ATOM 643 N N . LYS A 1 82 ? -11.171 4.794 17.481 1.00 77.31 82 LYS A N 1
ATOM 644 C CA . LYS A 1 82 ? -10.786 6.059 16.821 1.00 77.31 82 LYS A CA 1
ATOM 645 C C . LYS A 1 82 ? -9.321 6.064 16.355 1.00 77.31 82 LYS A C 1
ATOM 647 O O . LYS A 1 82 ? -9.028 6.607 15.296 1.00 77.31 82 LYS A O 1
ATOM 652 N N . ILE A 1 83 ? -8.414 5.477 17.135 1.00 79.88 83 ILE A N 1
AT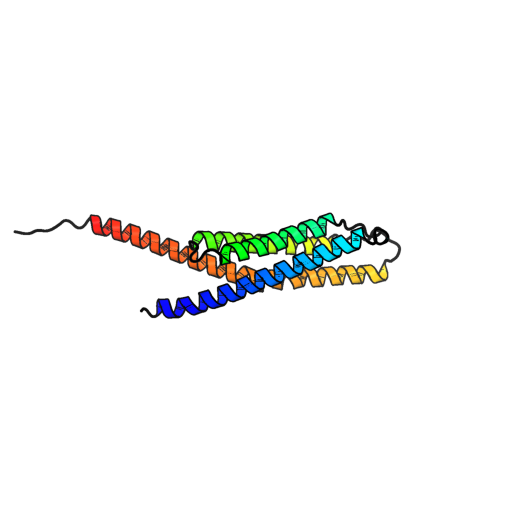OM 653 C CA . ILE A 1 83 ? -6.983 5.389 16.819 1.00 79.88 83 ILE A CA 1
ATOM 654 C C . ILE A 1 83 ? -6.774 4.398 15.670 1.00 79.88 83 ILE A C 1
ATOM 656 O O . ILE A 1 83 ? -6.109 4.737 14.694 1.00 79.88 83 ILE A O 1
ATOM 660 N N . ILE A 1 84 ? -7.426 3.230 15.726 1.00 81.25 84 ILE A N 1
ATOM 661 C CA . ILE A 1 84 ? -7.389 2.236 14.639 1.00 81.25 84 ILE A CA 1
ATOM 662 C C . ILE A 1 84 ? -7.848 2.867 13.322 1.00 81.25 84 ILE A C 1
ATOM 664 O O . ILE A 1 84 ? -7.146 2.765 12.321 1.00 81.25 84 ILE A O 1
ATOM 668 N N . ALA A 1 85 ? -8.979 3.578 13.324 1.00 81.06 85 ALA A N 1
ATOM 669 C CA . ALA A 1 85 ? -9.494 4.227 12.119 1.00 81.06 85 ALA A CA 1
ATOM 670 C C . ALA A 1 85 ? -8.527 5.273 11.533 1.00 81.06 85 ALA A C 1
ATOM 672 O O . ALA A 1 85 ? -8.401 5.362 10.313 1.00 81.06 85 ALA A O 1
ATOM 673 N N . LYS A 1 86 ? -7.812 6.036 12.375 1.00 83.56 86 LYS A N 1
ATOM 674 C CA . LYS A 1 86 ? -6.786 6.989 11.913 1.00 83.56 86 LYS A CA 1
ATOM 675 C C . LYS A 1 86 ? -5.596 6.280 11.263 1.00 83.56 86 LYS A C 1
ATOM 677 O O . LYS A 1 86 ? -5.140 6.726 10.214 1.00 83.56 86 LYS A O 1
ATOM 682 N N . PHE A 1 87 ? -5.122 5.177 11.843 1.00 84.31 87 PHE A N 1
ATOM 683 C CA . PHE A 1 87 ? -4.035 4.389 11.255 1.00 84.31 87 PHE A CA 1
ATOM 684 C C . PHE A 1 87 ? -4.441 3.732 9.932 1.00 84.31 87 PHE A C 1
ATOM 686 O O . PHE A 1 87 ? -3.682 3.790 8.969 1.00 84.31 87 PHE A O 1
ATOM 693 N N . GLU A 1 88 ? -5.642 3.156 9.845 1.00 83.75 88 GLU A N 1
ATOM 694 C CA . GLU A 1 88 ? -6.143 2.589 8.585 1.00 83.75 88 GLU A CA 1
ATOM 695 C C . GLU A 1 88 ? -6.304 3.655 7.495 1.00 83.75 88 GLU A C 1
ATOM 697 O O . GLU A 1 88 ? -5.934 3.416 6.346 1.00 83.75 88 GLU A O 1
ATOM 702 N N . LEU A 1 89 ? -6.794 4.847 7.854 1.00 86.62 89 LEU A N 1
ATOM 703 C CA . LEU A 1 89 ? -6.877 5.987 6.940 1.00 86.62 89 LEU A CA 1
ATOM 704 C C . LEU A 1 89 ? -5.487 6.410 6.446 1.00 86.62 89 LEU A C 1
ATOM 706 O O . LEU A 1 89 ? -5.298 6.599 5.247 1.00 86.62 89 LEU A O 1
ATOM 710 N N . ALA A 1 90 ? -4.513 6.526 7.352 1.00 85.12 90 ALA A N 1
ATOM 711 C CA . ALA A 1 90 ? -3.144 6.894 7.005 1.00 85.12 90 ALA A CA 1
ATOM 712 C C . ALA A 1 90 ? -2.505 5.872 6.052 1.00 85.12 90 ALA A C 1
ATOM 714 O O . ALA A 1 90 ? -1.951 6.265 5.027 1.00 85.12 90 ALA A O 1
ATOM 715 N N . LYS A 1 91 ? -2.650 4.567 6.328 1.00 85.62 91 LYS A N 1
ATOM 716 C CA . LYS A 1 91 ? -2.180 3.492 5.437 1.00 85.62 91 LYS A CA 1
ATOM 717 C C . LYS A 1 91 ? -2.834 3.570 4.059 1.00 85.62 91 LYS A C 1
ATOM 719 O O . LYS A 1 91 ? -2.138 3.493 3.051 1.00 85.62 91 LYS A O 1
ATOM 724 N N . GLY A 1 92 ? -4.156 3.741 4.007 1.00 86.25 92 GLY A N 1
ATOM 725 C CA . GLY A 1 92 ? -4.900 3.841 2.751 1.00 86.25 92 GLY A CA 1
ATOM 726 C C . GLY A 1 92 ? -4.496 5.056 1.914 1.00 86.25 92 GLY A C 1
ATOM 727 O O . GLY A 1 92 ? -4.291 4.927 0.705 1.00 86.25 92 GLY A O 1
ATOM 728 N N . LEU A 1 93 ? -4.320 6.219 2.548 1.00 87.94 93 LEU A N 1
ATOM 729 C CA . LEU A 1 93 ? -3.813 7.424 1.888 1.00 87.94 93 LEU A CA 1
ATOM 730 C C . LEU A 1 93 ? -2.403 7.203 1.346 1.00 87.94 93 LEU A C 1
ATOM 732 O O . LEU A 1 93 ? -2.144 7.495 0.184 1.00 87.94 93 LEU A O 1
ATOM 736 N N . LEU A 1 94 ? -1.516 6.632 2.156 1.00 86.31 94 LEU A N 1
ATOM 737 C CA . LEU A 1 94 ? -0.125 6.416 1.779 1.00 86.31 94 LEU A CA 1
ATOM 738 C C . LEU A 1 94 ? -0.001 5.401 0.629 1.00 86.31 94 LEU A C 1
ATOM 740 O O . LEU A 1 94 ? 0.708 5.662 -0.339 1.00 86.31 94 LEU A O 1
ATOM 744 N N . ALA A 1 95 ? -0.781 4.316 0.653 1.00 86.25 95 ALA A N 1
ATOM 745 C CA . ALA A 1 95 ? -0.888 3.380 -0.468 1.00 86.25 95 ALA A CA 1
ATOM 746 C C . ALA A 1 95 ? -1.429 4.050 -1.745 1.00 86.25 95 ALA A C 1
ATOM 748 O O . ALA A 1 95 ? -0.951 3.769 -2.843 1.00 86.25 95 ALA A O 1
ATOM 749 N N . THR A 1 96 ? -2.392 4.966 -1.609 1.00 88.25 96 THR A N 1
ATOM 750 C CA . THR A 1 96 ? -2.945 5.723 -2.745 1.00 88.25 96 THR A CA 1
ATOM 751 C C . THR A 1 96 ? -1.911 6.694 -3.324 1.00 88.25 96 THR A C 1
ATOM 753 O O . THR A 1 96 ? -1.814 6.815 -4.542 1.00 88.25 96 THR A O 1
ATOM 756 N N . VAL A 1 97 ? -1.101 7.341 -2.479 1.00 88.62 97 VAL A N 1
ATOM 757 C CA . VAL A 1 97 ? 0.001 8.220 -2.908 1.00 88.62 97 VAL A CA 1
ATOM 758 C C . VAL A 1 97 ? 1.082 7.426 -3.641 1.00 88.62 97 VAL A C 1
ATOM 760 O O . VAL A 1 97 ? 1.486 7.842 -4.722 1.00 88.62 97 VAL A O 1
ATOM 763 N N . ILE A 1 98 ? 1.500 6.268 -3.111 1.00 85.94 98 ILE A N 1
ATOM 764 C CA . ILE A 1 98 ? 2.441 5.361 -3.794 1.00 85.94 98 ILE A CA 1
ATOM 765 C C . ILE A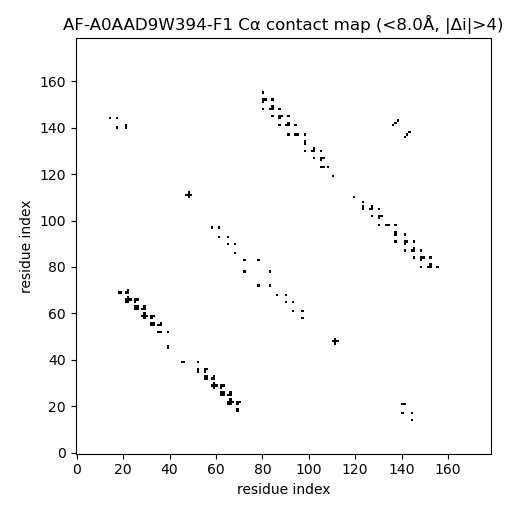 1 98 ? 1.892 4.962 -5.168 1.00 85.94 98 ILE A C 1
ATOM 767 O O . ILE A 1 98 ? 2.595 5.058 -6.172 1.00 85.94 98 ILE A O 1
ATOM 771 N N . TRP A 1 99 ? 0.632 4.525 -5.223 1.00 90.12 99 TRP A N 1
ATOM 772 C CA . TRP A 1 99 ? -0.005 4.112 -6.471 1.00 90.12 99 TRP A CA 1
ATOM 773 C C . TRP A 1 99 ? -0.050 5.253 -7.493 1.00 90.12 99 TRP A C 1
ATOM 775 O O . TRP A 1 99 ? 0.367 5.076 -8.638 1.00 90.12 99 TRP A O 1
ATOM 785 N N . LEU A 1 100 ? -0.509 6.434 -7.070 1.00 88.38 100 LEU A N 1
ATOM 786 C CA . LEU A 1 100 ? -0.598 7.604 -7.934 1.00 88.38 100 LEU A CA 1
ATOM 787 C C . LEU A 1 100 ? 0.787 8.011 -8.437 1.00 88.38 100 LEU A C 1
ATOM 789 O O . LEU A 1 100 ? 0.940 8.311 -9.616 1.00 88.38 100 LEU A O 1
ATOM 793 N N . TRP A 1 101 ? 1.801 7.957 -7.574 1.00 87.69 101 TRP A N 1
ATOM 794 C CA . TRP A 1 101 ? 3.183 8.223 -7.952 1.00 87.69 101 TRP A CA 1
ATOM 795 C C . TRP A 1 101 ? 3.660 7.273 -9.054 1.00 87.69 101 TRP A C 1
ATOM 797 O O . TRP A 1 101 ? 4.141 7.731 -10.083 1.00 87.69 101 TRP A O 1
ATOM 807 N N . VAL A 1 102 ? 3.461 5.961 -8.891 1.00 84.19 102 VAL A N 1
ATOM 808 C CA . VAL A 1 102 ? 3.843 4.936 -9.884 1.00 84.19 102 VAL A CA 1
ATOM 809 C C . VAL A 1 102 ? 3.057 5.070 -11.197 1.00 84.19 102 VAL A C 1
ATOM 811 O O . VAL A 1 102 ? 3.576 4.766 -12.276 1.00 84.19 102 VAL A O 1
ATOM 814 N N . LEU A 1 103 ? 1.809 5.537 -11.140 1.00 85.75 103 LEU A N 1
ATOM 815 C CA . LEU A 1 103 ? 1.013 5.824 -12.331 1.00 85.75 103 LEU A CA 1
ATOM 816 C C . LEU A 1 103 ? 1.524 7.061 -13.074 1.00 85.75 103 LEU A C 1
ATOM 818 O O . LEU A 1 103 ? 1.768 6.984 -14.278 1.00 85.75 103 LEU A O 1
ATOM 822 N N . LEU A 1 104 ? 1.695 8.183 -12.372 1.00 86.12 104 LEU A N 1
ATOM 823 C CA . LEU A 1 104 ? 2.210 9.422 -12.958 1.00 86.12 104 LEU A CA 1
ATOM 824 C C . LEU A 1 104 ? 3.611 9.205 -13.524 1.00 86.12 104 LEU A C 1
ATOM 826 O O . LEU A 1 104 ? 3.903 9.656 -14.624 1.00 86.12 104 LEU A O 1
ATOM 830 N N . ASP A 1 105 ? 4.431 8.431 -12.826 1.00 81.50 105 ASP A N 1
ATOM 831 C CA . ASP A 1 105 ? 5.737 7.997 -13.289 1.00 81.50 105 ASP A CA 1
ATOM 832 C C . ASP A 1 105 ? 5.677 7.237 -14.621 1.00 81.50 105 ASP A C 1
ATOM 834 O O . ASP A 1 105 ? 6.401 7.558 -15.558 1.00 81.50 105 ASP A O 1
ATOM 838 N N . ALA A 1 106 ? 4.780 6.256 -14.742 1.00 80.94 106 ALA A N 1
ATOM 839 C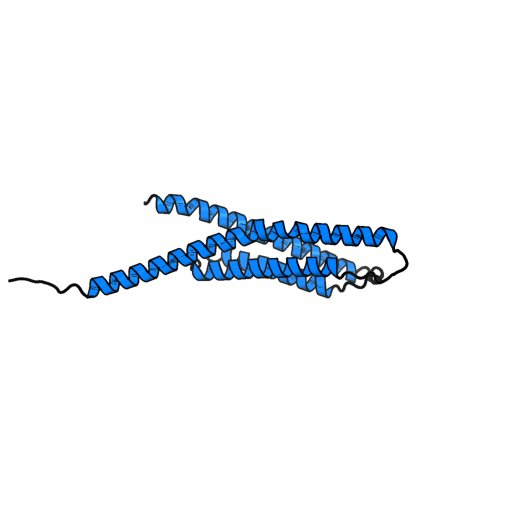 CA . ALA A 1 106 ? 4.604 5.517 -15.988 1.00 80.94 106 ALA A CA 1
ATOM 840 C C . ALA A 1 106 ? 4.077 6.406 -17.130 1.00 80.94 106 ALA A C 1
ATOM 842 O O . ALA A 1 106 ? 4.411 6.179 -18.296 1.00 80.94 106 ALA A O 1
ATOM 843 N N . ILE A 1 107 ? 3.258 7.414 -16.810 1.00 82.44 107 ILE A N 1
ATOM 844 C CA . ILE A 1 107 ? 2.712 8.365 -17.785 1.00 82.44 107 ILE A CA 1
ATOM 845 C C . ILE A 1 107 ? 3.794 9.335 -18.261 1.00 82.44 107 ILE A C 1
ATOM 847 O O . ILE A 1 107 ? 3.937 9.518 -19.469 1.00 82.44 107 ILE A O 1
ATOM 851 N N . PHE A 1 108 ? 4.549 9.945 -17.349 1.00 81.50 108 PHE A N 1
ATOM 852 C CA . PHE A 1 108 ? 5.524 10.997 -17.651 1.00 81.50 108 PHE A CA 1
ATOM 853 C C . PHE A 1 108 ? 6.937 10.484 -17.923 1.00 81.50 108 PHE A C 1
ATOM 855 O O . PHE A 1 108 ? 7.833 11.290 -18.150 1.00 81.50 108 PHE A O 1
ATOM 862 N N . TYR A 1 109 ? 7.140 9.168 -17.955 1.00 71.38 109 TYR A N 1
ATOM 863 C CA . TYR A 1 109 ? 8.404 8.577 -18.370 1.00 71.38 109 TYR A CA 1
ATOM 864 C C . TYR A 1 109 ? 8.799 9.051 -19.781 1.00 71.38 109 TYR A C 1
ATOM 866 O O . TYR A 1 109 ? 8.133 8.714 -20.767 1.00 71.38 109 TYR A O 1
ATOM 874 N N . ILE A 1 110 ? 9.890 9.815 -19.868 1.00 65.06 110 ILE A N 1
ATOM 875 C CA . ILE A 1 110 ? 10.522 10.244 -21.120 1.00 65.06 110 ILE A CA 1
ATOM 876 C C . ILE A 1 110 ? 11.861 9.500 -21.223 1.00 65.06 110 ILE A C 1
ATOM 878 O O . ILE A 1 110 ? 12.710 9.694 -20.354 1.00 65.06 110 ILE A O 1
ATOM 882 N N . PRO A 1 111 ? 12.064 8.649 -22.247 1.00 62.34 111 PRO A N 1
ATOM 883 C CA . PRO A 1 111 ? 13.351 8.004 -22.475 1.00 62.34 111 PRO A CA 1
ATOM 884 C C . PRO A 1 111 ? 14.434 9.052 -22.757 1.00 62.34 111 PRO A C 1
ATOM 886 O O . PRO A 1 111 ? 14.222 9.981 -23.537 1.00 62.34 111 PRO A O 1
ATOM 889 N N . SER A 1 112 ? 15.610 8.872 -22.172 1.00 58.00 112 SER A N 1
ATOM 890 C CA . SER A 1 112 ? 16.807 9.704 -22.377 1.00 58.00 112 SER A CA 1
ATOM 891 C C . SER A 1 112 ? 17.461 9.492 -23.746 1.00 58.00 112 SER A C 1
ATOM 893 O O . SER A 1 112 ? 18.205 10.359 -24.207 1.00 58.00 112 SER A O 1
ATOM 895 N N . HIS A 1 113 ? 17.147 8.394 -24.443 1.00 55.09 113 HIS A N 1
ATOM 896 C CA . HIS A 1 113 ? 17.661 8.109 -25.782 1.00 55.09 113 HIS A CA 1
ATOM 897 C C . HIS A 1 113 ? 16.550 8.078 -26.850 1.00 55.09 113 HIS A C 1
ATOM 899 O O . HIS A 1 113 ? 15.849 7.077 -26.997 1.00 55.09 113 HIS A O 1
ATOM 905 N N . PRO A 1 114 ? 16.408 9.145 -27.663 1.00 53.03 114 PRO A N 1
ATOM 906 C CA . PRO A 1 114 ? 15.340 9.265 -28.659 1.00 53.03 114 PRO A CA 1
ATOM 907 C C . PRO A 1 114 ? 15.501 8.358 -29.896 1.00 53.03 114 PRO A C 1
ATOM 909 O O . PRO A 1 114 ? 14.629 8.357 -30.758 1.00 53.03 114 PRO A O 1
ATOM 912 N N . TYR A 1 115 ? 16.584 7.580 -30.011 1.00 49.88 115 TYR A N 1
ATOM 913 C CA . TYR A 1 115 ? 16.893 6.793 -31.216 1.00 49.88 115 TYR A CA 1
ATOM 914 C C . TYR A 1 115 ? 16.234 5.403 -31.272 1.00 49.88 115 TYR A C 1
ATOM 916 O O . TYR A 1 115 ? 16.237 4.775 -32.328 1.00 49.88 115 TYR A O 1
ATOM 924 N N . TYR A 1 116 ? 15.616 4.933 -30.185 1.00 51.16 116 TYR A N 1
ATOM 925 C CA . TYR A 1 116 ? 14.889 3.658 -30.146 1.00 51.16 116 TYR A CA 1
ATOM 926 C C . TYR A 1 116 ? 13.378 3.897 -30.027 1.00 51.16 116 TYR A C 1
ATOM 928 O O . TYR A 1 116 ? 12.767 3.684 -28.986 1.00 51.16 116 TYR A O 1
ATOM 936 N N . TYR A 1 117 ? 12.745 4.380 -31.092 1.00 53.06 117 TYR A N 1
ATOM 937 C CA . TYR A 1 117 ? 11.345 4.818 -31.019 1.00 53.06 117 TYR A CA 1
ATOM 938 C C . TYR A 1 117 ? 10.319 3.662 -30.959 1.00 53.06 117 TYR A C 1
ATOM 940 O O . TYR A 1 117 ? 9.232 3.836 -30.416 1.00 53.06 117 TYR A O 1
ATOM 948 N N . ASP A 1 118 ? 10.649 2.465 -31.460 1.00 54.50 118 ASP A N 1
ATOM 949 C CA . ASP A 1 118 ? 9.645 1.410 -31.707 1.00 54.50 118 ASP A CA 1
ATOM 950 C C . ASP A 1 118 ? 9.407 0.436 -30.517 1.00 54.50 118 ASP A C 1
ATOM 952 O O . ASP A 1 118 ? 8.257 0.227 -30.114 1.00 54.50 118 ASP A O 1
ATOM 956 N N . PRO A 1 119 ? 10.436 -0.092 -29.812 1.00 58.25 119 PRO A N 1
ATOM 957 C CA . PRO A 1 119 ? 10.209 -0.936 -28.627 1.00 58.25 119 PRO A CA 1
ATOM 958 C C . PRO A 1 119 ? 9.680 -0.150 -27.412 1.00 58.25 119 PRO A C 1
ATOM 960 O O . PRO A 1 119 ? 8.947 -0.687 -26.575 1.00 58.25 119 PRO A O 1
ATOM 963 N N . TYR A 1 120 ? 10.030 1.135 -27.308 1.00 57.25 120 TYR A N 1
ATOM 964 C CA . TYR A 1 120 ? 9.823 1.946 -26.104 1.00 57.25 120 TYR A CA 1
ATOM 965 C C . TYR A 1 120 ? 8.392 2.477 -25.965 1.00 57.25 120 TYR A C 1
ATOM 967 O O . TYR A 1 120 ? 7.854 2.511 -24.854 1.00 57.25 120 TYR A O 1
ATOM 975 N N . CYS A 1 121 ? 7.715 2.801 -27.072 1.00 57.62 121 CYS A N 1
ATOM 976 C CA . CYS A 1 121 ? 6.285 3.130 -27.046 1.00 57.62 121 CYS A CA 1
ATOM 977 C C . CYS A 1 121 ? 5.448 1.959 -26.508 1.00 57.62 121 CYS A C 1
ATOM 979 O O . CYS A 1 121 ? 4.520 2.161 -25.716 1.00 57.62 121 CYS A O 1
ATOM 981 N N . ARG A 1 122 ? 5.819 0.722 -26.868 1.00 63.44 122 ARG A N 1
ATOM 982 C CA . ARG A 1 122 ? 5.180 -0.493 -26.352 1.00 63.44 122 ARG A CA 1
ATOM 983 C C . ARG A 1 122 ? 5.474 -0.692 -24.863 1.00 63.44 122 ARG A C 1
ATOM 985 O O . ARG A 1 122 ? 4.547 -0.989 -24.111 1.00 63.44 122 ARG A O 1
ATOM 992 N N . TYR A 1 123 ? 6.707 -0.443 -24.418 1.00 68.25 123 TYR A N 1
ATOM 993 C CA . TYR A 1 123 ? 7.081 -0.488 -22.998 1.00 68.25 123 TYR A CA 1
ATOM 994 C C . TYR A 1 123 ? 6.321 0.536 -22.144 1.00 68.25 123 TYR A C 1
ATOM 996 O O . TYR A 1 123 ? 5.800 0.179 -21.086 1.00 68.25 123 TYR A O 1
ATOM 1004 N N . ARG A 1 124 ? 6.173 1.783 -22.609 1.00 70.56 124 ARG A N 1
ATOM 1005 C CA . ARG A 1 124 ? 5.397 2.819 -21.903 1.00 70.56 124 ARG A CA 1
ATOM 1006 C C . ARG A 1 124 ? 3.926 2.428 -21.770 1.00 70.56 124 ARG A C 1
ATOM 1008 O O . ARG A 1 124 ? 3.375 2.484 -20.674 1.00 70.56 124 ARG A O 1
ATOM 1015 N N . ALA A 1 125 ? 3.300 1.964 -22.853 1.00 75.38 125 ALA A N 1
ATOM 1016 C CA . ALA A 1 125 ? 1.910 1.507 -22.818 1.00 75.38 125 ALA A CA 1
ATOM 1017 C C . ALA A 1 125 ? 1.714 0.315 -21.864 1.00 75.38 125 ALA A C 1
ATOM 1019 O O . ALA A 1 125 ? 0.706 0.243 -21.162 1.00 75.38 125 ALA A O 1
ATOM 1020 N N . VAL A 1 126 ? 2.678 -0.607 -21.811 1.00 77.94 126 VAL A N 1
ATOM 1021 C CA . VAL A 1 126 ? 2.669 -1.739 -20.875 1.00 77.94 126 VAL A CA 1
ATOM 1022 C C . VAL A 1 126 ? 2.811 -1.260 -19.426 1.00 77.94 126 VAL A C 1
ATOM 1024 O O . VAL A 1 126 ? 2.015 -1.672 -18.584 1.00 77.94 126 VAL A O 1
ATOM 1027 N N . ARG A 1 127 ? 3.737 -0.339 -19.132 1.00 77.62 127 ARG A N 1
ATOM 1028 C CA . ARG A 1 127 ? 3.902 0.242 -17.787 1.00 77.62 127 ARG A CA 1
ATOM 1029 C C . ARG A 1 127 ? 2.649 0.971 -17.317 1.00 77.62 127 ARG A C 1
ATOM 1031 O O . ARG A 1 127 ? 2.198 0.717 -16.209 1.00 77.62 127 ARG A O 1
ATOM 1038 N N . ILE A 1 128 ? 2.038 1.797 -18.168 1.00 83.00 128 ILE A N 1
ATOM 1039 C CA . ILE A 1 128 ? 0.784 2.493 -17.837 1.00 83.00 128 ILE A CA 1
ATOM 1040 C C . ILE A 1 128 ? -0.324 1.483 -17.530 1.00 83.00 128 ILE A C 1
ATOM 1042 O O . ILE A 1 128 ? -1.035 1.649 -16.543 1.00 83.00 128 ILE A O 1
ATOM 1046 N N . LYS A 1 129 ? -0.457 0.412 -18.326 1.00 83.62 129 LYS A N 1
ATOM 1047 C CA . LYS A 1 129 ? -1.446 -0.647 -18.070 1.00 83.62 129 LYS A CA 1
ATOM 1048 C C . LYS A 1 129 ? -1.211 -1.327 -16.723 1.00 83.62 129 LYS A C 1
ATOM 1050 O O . LYS A 1 129 ? -2.158 -1.459 -15.955 1.00 83.62 129 LYS A O 1
ATOM 1055 N N . PHE A 1 130 ? 0.023 -1.720 -16.412 1.00 83.25 130 PHE A N 1
ATOM 1056 C CA . PHE A 1 130 ? 0.336 -2.349 -15.127 1.00 83.25 130 PHE A CA 1
ATOM 1057 C C . PHE A 1 130 ? 0.134 -1.394 -13.943 1.00 83.25 130 PHE A C 1
ATOM 1059 O O . PHE A 1 130 ? -0.470 -1.799 -12.951 1.00 83.25 130 PHE A O 1
ATOM 1066 N N . SER A 1 131 ? 0.540 -0.125 -14.055 1.00 84.19 131 SER A N 1
ATOM 1067 C CA . SER A 1 131 ? 0.292 0.894 -13.024 1.00 84.19 131 SER A CA 1
ATOM 1068 C C . SER A 1 131 ? -1.197 1.221 -12.862 1.00 84.19 131 SER A C 1
ATOM 1070 O O . SER A 1 131 ? -1.662 1.479 -11.758 1.00 84.19 131 SER A O 1
ATOM 1072 N N . ALA A 1 132 ? -1.984 1.187 -13.938 1.00 85.75 132 ALA A N 1
ATOM 1073 C CA . ALA A 1 132 ? -3.431 1.35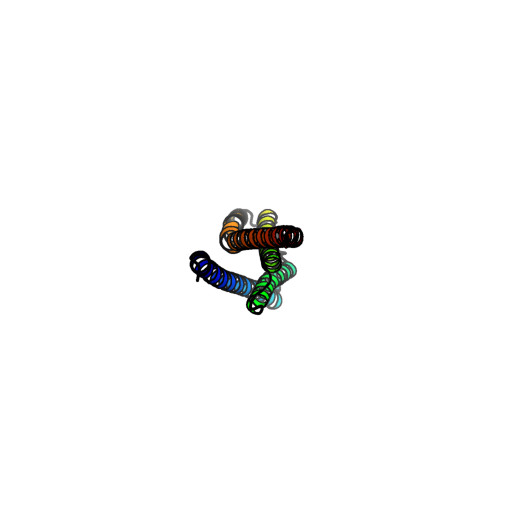8 -13.854 1.00 85.75 132 ALA A CA 1
ATOM 1074 C C . ALA A 1 132 ? -4.094 0.156 -13.164 1.00 85.75 132 ALA A C 1
ATOM 1076 O O . ALA A 1 132 ? -4.912 0.341 -12.269 1.00 85.75 132 ALA A O 1
ATOM 1077 N N . ILE A 1 133 ? -3.707 -1.071 -13.527 1.00 87.44 133 ILE A N 1
ATOM 1078 C CA . ILE A 1 133 ? -4.236 -2.304 -12.920 1.00 87.44 133 ILE A CA 1
ATOM 1079 C C . ILE A 1 133 ? -3.834 -2.411 -11.442 1.00 87.44 133 ILE A C 1
ATOM 1081 O O . ILE A 1 133 ? -4.603 -2.934 -10.634 1.00 87.44 133 ILE A O 1
ATOM 1085 N N . SER A 1 134 ? -2.674 -1.871 -11.053 1.00 85.56 134 SER A N 1
ATOM 1086 C CA . SER A 1 134 ? -2.205 -1.925 -9.666 1.00 85.56 134 SER A CA 1
ATOM 1087 C C . SER A 1 134 ? -3.078 -1.140 -8.682 1.00 85.56 134 SER A C 1
ATOM 1089 O O . SER A 1 134 ? -2.939 -1.363 -7.482 1.00 85.56 134 SER A O 1
ATOM 1091 N N . ILE A 1 135 ? -4.053 -0.339 -9.147 1.00 89.44 135 ILE A N 1
ATOM 1092 C CA . ILE A 1 135 ? -5.105 0.253 -8.297 1.00 89.44 135 ILE A CA 1
ATOM 1093 C C . ILE A 1 135 ? -5.931 -0.816 -7.566 1.00 89.44 135 ILE A C 1
ATOM 1095 O O . ILE A 1 135 ? -6.461 -0.576 -6.481 1.00 89.44 135 ILE A O 1
ATOM 1099 N N . ALA A 1 136 ? -6.004 -2.030 -8.118 1.00 85.56 136 ALA A N 1
ATOM 1100 C CA . ALA A 1 136 ? -6.668 -3.150 -7.466 1.00 85.56 136 ALA A CA 1
ATOM 1101 C C . ALA A 1 136 ? -6.040 -3.467 -6.097 1.00 85.56 136 ALA A C 1
ATOM 1103 O O . ALA A 1 136 ? -6.753 -3.873 -5.183 1.00 85.56 136 ALA A O 1
ATOM 1104 N N . ILE A 1 137 ? -4.737 -3.224 -5.914 1.00 83.12 137 ILE A N 1
ATOM 1105 C CA . ILE A 1 137 ? -4.026 -3.480 -4.654 1.00 83.12 137 ILE A CA 1
ATOM 1106 C C . ILE A 1 137 ? -4.587 -2.609 -3.509 1.00 83.12 137 ILE A C 1
ATOM 1108 O O . ILE A 1 137 ? -5.076 -3.183 -2.532 1.00 83.12 137 ILE A O 1
ATOM 1112 N N . PRO A 1 138 ? -4.598 -1.259 -3.582 1.00 84.25 138 PRO A N 1
ATOM 1113 C CA . PRO A 1 138 ? -5.222 -0.434 -2.548 1.00 84.25 138 PRO A CA 1
ATOM 1114 C C . PRO A 1 138 ? -6.719 -0.726 -2.381 1.00 84.25 138 PRO A C 1
ATOM 1116 O O . PRO A 1 138 ? -7.200 -0.788 -1.246 1.00 84.25 138 PRO A O 1
ATOM 1119 N N . CYS A 1 139 ? -7.448 -0.993 -3.469 1.00 85.31 139 CYS A N 1
ATOM 1120 C CA . CYS A 1 139 ? -8.879 -1.295 -3.398 1.00 85.31 139 CYS A CA 1
ATOM 1121 C C . CYS A 1 139 ? -9.207 -2.612 -2.681 1.00 85.31 139 CYS A C 1
ATOM 1123 O O . CYS A 1 139 ? -10.230 -2.680 -2.005 1.00 85.31 139 CYS A O 1
ATOM 1125 N N . ILE A 1 140 ? -8.375 -3.647 -2.817 1.00 85.31 140 ILE A N 1
ATOM 1126 C CA . ILE A 1 140 ? -8.610 -4.964 -2.206 1.00 85.31 140 ILE A CA 1
ATOM 1127 C C . ILE A 1 140 ? -8.030 -5.020 -0.794 1.00 85.31 140 ILE A C 1
ATOM 1129 O O . ILE A 1 140 ? -8.663 -5.558 0.112 1.00 85.31 140 ILE A O 1
ATOM 1133 N N . PHE A 1 141 ? -6.838 -4.462 -0.582 1.00 80.19 141 PHE A N 1
ATOM 1134 C CA . PHE A 1 141 ? -6.132 -4.645 0.682 1.00 80.19 141 PHE A CA 1
ATOM 1135 C C . PHE A 1 141 ? -6.368 -3.515 1.673 1.00 80.19 141 PHE A C 1
ATOM 1137 O O . PHE A 1 141 ? -6.475 -3.801 2.859 1.00 80.19 141 PHE A O 1
ATOM 1144 N N . PHE A 1 142 ? -6.486 -2.259 1.237 1.00 83.94 142 PHE A N 1
ATOM 1145 C CA . PHE A 1 142 ? -6.488 -1.101 2.142 1.00 83.94 142 PHE A CA 1
ATOM 1146 C C . PHE A 1 142 ? -7.881 -0.498 2.344 1.00 83.94 142 PHE A C 1
ATOM 1148 O O . PHE A 1 142 ? -8.265 -0.152 3.461 1.00 83.94 142 PHE A O 1
ATOM 1155 N N . TYR A 1 143 ? -8.681 -0.383 1.286 1.00 85.56 143 TYR A N 1
ATOM 1156 C CA . TYR A 1 143 ? -10.007 0.236 1.390 1.00 85.56 143 TYR A CA 1
ATOM 1157 C C . TYR A 1 143 ? -11.004 -0.578 2.230 1.00 85.56 143 TYR A C 1
ATOM 1159 O O . TYR A 1 143 ? -11.771 0.039 2.976 1.00 85.56 143 TYR A O 1
ATOM 1167 N N . PRO A 1 144 ? -10.991 -1.927 2.219 1.00 85.31 144 PRO A N 1
ATOM 1168 C CA . PRO A 1 144 ? -11.886 -2.701 3.072 1.00 85.31 144 PRO A CA 1
ATOM 1169 C C . PRO A 1 144 ? -11.564 -2.539 4.561 1.00 85.31 144 PRO A C 1
ATOM 1171 O O . PRO A 1 144 ? -12.491 -2.363 5.356 1.00 85.31 144 PRO A O 1
ATOM 1174 N N . THR A 1 145 ? -10.280 -2.522 4.952 1.00 83.12 145 THR A N 1
ATOM 1175 C CA . THR A 1 145 ? -9.881 -2.304 6.357 1.00 83.12 145 THR A CA 1
ATOM 1176 C C . THR A 1 145 ? -10.186 -0.882 6.817 1.00 83.12 145 THR A C 1
ATOM 1178 O O . THR A 1 145 ? -10.682 -0.679 7.930 1.00 83.12 145 THR A O 1
ATOM 1181 N N . MET A 1 146 ? -9.988 0.105 5.942 1.00 84.19 146 MET A N 1
ATOM 1182 C CA . MET A 1 146 ? -10.358 1.498 6.190 1.00 84.19 146 MET A CA 1
ATOM 1183 C C . MET A 1 146 ? -11.871 1.662 6.380 1.00 84.19 146 MET A C 1
ATOM 1185 O O . MET A 1 146 ? -12.318 2.277 7.348 1.00 84.19 146 MET A O 1
ATOM 1189 N N . LEU A 1 147 ? -12.685 1.066 5.507 1.00 86.56 147 LEU A N 1
ATOM 1190 C CA . LEU A 1 147 ? -14.142 1.149 5.608 1.00 86.56 147 LEU A CA 1
ATOM 1191 C C . LEU A 1 147 ? -14.667 0.421 6.852 1.00 86.56 147 LEU A C 1
ATOM 1193 O O . LEU A 1 147 ? -15.584 0.907 7.522 1.00 86.56 147 LEU A O 1
ATOM 1197 N N . TRP A 1 148 ? -14.088 -0.734 7.179 1.00 85.44 148 TRP A N 1
ATOM 1198 C CA . TRP A 1 148 ? -14.432 -1.486 8.380 1.00 85.44 148 TRP A CA 1
ATOM 1199 C C . TRP A 1 148 ? -14.105 -0.698 9.653 1.00 85.44 148 TRP A C 1
ATOM 1201 O O . TRP A 1 148 ? -14.997 -0.476 10.476 1.00 85.44 148 TRP A O 1
ATOM 1211 N N . SER A 1 149 ? -12.876 -0.199 9.790 1.00 83.06 149 SER A N 1
ATOM 1212 C CA . SER A 1 149 ? -12.452 0.575 10.965 1.00 83.06 149 SER A CA 1
ATOM 1213 C C . SER A 1 149 ? -13.247 1.874 11.128 1.00 83.06 149 SER A C 1
ATOM 1215 O O . SER A 1 149 ? -13.659 2.202 12.241 1.00 83.06 149 SER A O 1
ATOM 1217 N N . ALA A 1 150 ? -13.582 2.561 10.030 1.00 85.19 150 ALA A N 1
ATOM 1218 C CA . ALA A 1 150 ? -14.451 3.735 10.057 1.00 85.19 150 ALA A CA 1
ATOM 1219 C C . ALA A 1 150 ? -15.861 3.404 10.578 1.00 85.19 150 ALA A C 1
ATOM 1221 O O . ALA A 1 150 ? -16.430 4.162 11.368 1.00 85.19 150 ALA A O 1
ATOM 1222 N N . ARG A 1 151 ? -16.433 2.257 10.185 1.00 85.56 151 ARG A N 1
ATOM 1223 C CA . ARG A 1 151 ? -17.729 1.792 10.712 1.00 85.56 151 ARG A CA 1
ATOM 1224 C C . ARG A 1 151 ? -17.650 1.466 12.202 1.00 85.56 151 ARG A C 1
ATOM 1226 O O . ARG A 1 151 ? -18.568 1.828 12.936 1.00 85.56 151 ARG A O 1
ATOM 1233 N N . VAL A 1 152 ? -16.577 0.816 12.654 1.00 83.50 152 VAL A N 1
ATOM 1234 C CA . VAL A 1 152 ? -16.372 0.488 14.076 1.00 83.50 152 VAL A CA 1
ATOM 1235 C C . VAL A 1 152 ? -16.211 1.763 14.909 1.00 83.50 152 VAL A C 1
ATOM 1237 O O . VAL A 1 152 ? -16.899 1.914 15.917 1.00 83.50 152 VAL A O 1
ATOM 1240 N N . ALA A 1 153 ? -15.405 2.726 14.456 1.00 84.44 153 ALA A N 1
ATOM 1241 C CA . ALA A 1 153 ? -15.229 4.008 15.136 1.00 84.44 153 ALA A CA 1
ATOM 1242 C C . ALA A 1 153 ? -16.538 4.810 15.233 1.00 84.44 153 ALA A C 1
ATOM 1244 O O . ALA A 1 153 ? -16.846 5.356 16.291 1.00 84.44 153 ALA A O 1
ATOM 1245 N N . ARG A 1 154 ? -17.352 4.834 14.166 1.00 84.06 154 ARG A N 1
ATOM 1246 C CA . ARG A 1 154 ? -18.679 5.480 14.188 1.00 84.06 154 ARG A CA 1
ATOM 1247 C C . ARG A 1 154 ? -19.630 4.831 15.193 1.00 84.06 154 ARG A C 1
ATOM 1249 O O . ARG A 1 154 ? -20.392 5.539 15.840 1.00 84.06 154 ARG A O 1
ATOM 1256 N N . ARG A 1 155 ? -19.602 3.499 15.322 1.00 82.75 155 ARG A N 1
ATOM 1257 C CA . ARG A 1 155 ? -20.417 2.775 16.313 1.00 82.75 155 ARG A CA 1
ATOM 1258 C C . ARG A 1 155 ? -19.972 3.082 17.741 1.00 82.75 155 ARG A C 1
ATOM 1260 O O . ARG A 1 155 ? -20.835 3.301 18.578 1.00 82.75 155 ARG A O 1
ATOM 1267 N N . ALA A 1 156 ? -18.663 3.154 17.986 1.00 78.31 156 ALA A N 1
ATOM 1268 C CA . ALA A 1 156 ? -18.123 3.530 19.292 1.00 78.31 156 ALA A CA 1
ATOM 1269 C C . ALA A 1 156 ? -18.565 4.946 19.700 1.00 78.31 156 ALA A C 1
ATOM 1271 O O . ALA A 1 156 ? -19.089 5.124 20.787 1.00 78.31 156 ALA A O 1
ATOM 1272 N N . ILE A 1 157 ? -18.483 5.924 18.786 1.00 79.06 157 ILE A N 1
ATOM 1273 C CA . ILE A 1 157 ? -18.933 7.304 19.055 1.00 79.06 157 ILE A CA 1
ATOM 1274 C C . ILE A 1 157 ? -20.420 7.357 19.422 1.00 79.06 157 ILE A C 1
ATOM 1276 O O . ILE A 1 157 ? -20.779 8.046 20.370 1.00 79.06 157 ILE A O 1
ATOM 1280 N N . LYS A 1 158 ? -21.277 6.633 18.686 1.00 78.44 158 LYS A N 1
ATOM 1281 C CA . LYS A 1 158 ? -22.720 6.565 18.976 1.00 78.44 158 LYS A CA 1
ATOM 1282 C C . LYS A 1 158 ? -23.025 5.921 20.328 1.00 78.44 158 LYS A C 1
ATOM 1284 O O . LYS A 1 158 ? -24.005 6.282 20.961 1.00 78.44 158 LYS A O 1
ATOM 1289 N N . GLN A 1 159 ? -22.220 4.943 20.735 1.00 75.31 159 GLN A N 1
ATOM 1290 C CA . GLN A 1 159 ? -22.387 4.273 22.018 1.00 75.31 159 GLN A CA 1
ATOM 1291 C C . GLN A 1 159 ? -21.943 5.181 23.172 1.00 75.31 159 GLN A C 1
ATOM 1293 O O . GLN A 1 159 ? -22.682 5.288 24.141 1.00 75.31 159 GLN A O 1
ATOM 1298 N N . ASP A 1 160 ? -20.815 5.885 23.031 1.00 74.25 160 ASP A N 1
ATOM 1299 C CA . ASP A 1 160 ? -20.346 6.865 24.023 1.00 74.25 160 ASP A CA 1
ATOM 1300 C C . ASP A 1 160 ? -21.381 7.983 24.235 1.00 74.25 160 ASP A C 1
ATOM 1302 O O . ASP A 1 160 ? -21.706 8.306 25.370 1.00 74.25 160 ASP A O 1
ATOM 1306 N N . THR A 1 161 ? -21.954 8.522 23.150 1.00 75.12 161 THR A N 1
ATOM 1307 C CA . THR A 1 161 ? -23.000 9.565 23.235 1.00 75.12 161 THR A CA 1
ATOM 1308 C C . THR A 1 161 ? -24.287 9.052 23.876 1.00 75.12 161 THR A C 1
ATOM 1310 O O . THR A 1 161 ? -24.850 9.732 24.720 1.00 75.12 161 THR A O 1
ATOM 1313 N N . ALA A 1 162 ? -24.728 7.834 23.549 1.00 72.38 162 ALA A N 1
ATOM 1314 C CA . ALA A 1 162 ? -25.917 7.249 24.172 1.00 72.38 162 ALA A CA 1
ATOM 1315 C C . ALA A 1 162 ? -25.730 6.940 25.671 1.00 72.38 162 ALA A C 1
ATOM 1317 O O . ALA A 1 162 ? -26.695 6.986 26.431 1.00 72.38 162 ALA A O 1
ATOM 1318 N N . ILE A 1 163 ? -24.506 6.604 26.096 1.00 71.38 163 ILE A N 1
ATOM 1319 C CA . ILE A 1 163 ? -24.171 6.416 27.514 1.00 71.38 163 ILE A CA 1
ATOM 1320 C C . ILE A 1 163 ? -24.183 7.766 28.232 1.00 71.38 163 ILE A C 1
ATOM 1322 O O . ILE A 1 163 ? -24.774 7.856 29.303 1.00 71.38 163 ILE A O 1
ATOM 1326 N N . ASP A 1 164 ? -23.588 8.804 27.646 1.00 69.31 164 ASP A N 1
ATOM 1327 C CA . ASP A 1 164 ? -23.570 10.157 28.218 1.00 69.31 164 ASP A CA 1
ATOM 1328 C C . ASP A 1 164 ? -25.000 10.714 28.372 1.00 69.31 164 ASP A C 1
ATOM 1330 O O . ASP A 1 164 ? -25.406 11.101 29.467 1.00 69.31 164 ASP A O 1
ATOM 1334 N N . ASP A 1 165 ? -25.829 10.587 27.328 1.00 66.25 165 ASP A N 1
ATOM 1335 C CA . ASP A 1 165 ? -27.246 10.978 27.350 1.00 66.25 165 ASP A CA 1
ATOM 1336 C C . ASP A 1 165 ? -28.065 10.171 28.380 1.00 66.25 165 ASP A C 1
ATOM 1338 O O . ASP A 1 165 ? -28.927 10.717 29.070 1.00 66.25 165 ASP A O 1
ATOM 1342 N N . GLY A 1 166 ? -27.804 8.865 28.515 1.00 59.88 166 GLY A N 1
ATOM 1343 C CA . GLY A 1 166 ? -28.477 8.000 29.491 1.00 59.88 166 GLY A CA 1
ATOM 1344 C C . GLY A 1 166 ? -28.051 8.260 30.939 1.00 59.88 166 GLY A C 1
ATOM 1345 O O . GLY A 1 166 ? -28.865 8.134 31.854 1.00 59.88 166 GLY A O 1
ATOM 1346 N N . THR A 1 167 ? -26.798 8.663 31.148 1.00 58.97 167 THR A N 1
ATOM 1347 C CA . THR A 1 167 ? -26.264 9.030 32.469 1.00 58.97 167 THR A CA 1
ATOM 1348 C C . THR A 1 167 ? -26.806 10.397 32.892 1.00 58.97 167 THR A C 1
ATOM 1350 O O . THR A 1 167 ? -27.313 10.532 34.005 1.00 58.97 167 THR A O 1
ATOM 1353 N N . ALA A 1 168 ? -26.850 11.363 31.968 1.00 58.44 168 ALA A N 1
ATOM 1354 C CA . ALA A 1 168 ? -27.487 12.664 32.175 1.00 58.44 168 ALA A CA 1
ATOM 1355 C C . ALA A 1 168 ? -29.011 12.556 32.400 1.00 58.44 168 ALA A C 1
ATOM 1357 O O . ALA A 1 168 ? -29.589 13.324 33.172 1.00 58.44 168 ALA A O 1
ATOM 1358 N N . ALA A 1 169 ? -29.685 11.589 31.770 1.00 56.62 169 ALA A N 1
ATOM 1359 C CA . ALA A 1 169 ? -31.099 11.310 32.028 1.00 56.62 169 ALA A CA 1
ATOM 1360 C C . ALA A 1 169 ? -31.337 10.617 33.386 1.00 56.62 169 ALA A C 1
ATOM 1362 O O . ALA A 1 169 ? -32.362 10.863 34.020 1.00 56.62 169 ALA A O 1
ATOM 1363 N N . GLY A 1 170 ? -30.400 9.783 33.853 1.00 55.28 170 GLY A N 1
ATOM 1364 C CA . GLY A 1 170 ? -30.482 9.082 35.141 1.00 55.28 170 GLY A CA 1
ATOM 1365 C C . GLY A 1 170 ? -30.247 9.977 36.363 1.00 55.28 170 GLY A C 1
ATOM 1366 O O . GLY A 1 170 ? -30.900 9.790 37.392 1.00 55.28 170 GLY A O 1
ATOM 1367 N N . GLU A 1 171 ? -29.385 10.991 36.250 1.00 50.53 171 GLU A N 1
ATOM 1368 C CA . GLU A 1 171 ? -29.131 11.969 37.325 1.00 50.53 171 GLU A CA 1
ATOM 1369 C C . GLU A 1 171 ? -30.311 12.923 37.582 1.00 50.53 171 GLU A C 1
ATOM 1371 O O . GLU A 1 171 ? -30.398 13.526 38.650 1.00 50.53 171 GLU A O 1
ATOM 1376 N N . ASN A 1 172 ? -31.270 13.008 36.654 1.00 51.81 172 ASN A N 1
ATOM 1377 C CA . ASN A 1 172 ? -32.464 13.851 36.766 1.00 51.81 172 ASN A CA 1
ATOM 1378 C C . ASN A 1 172 ? -33.716 13.090 37.230 1.00 51.81 172 ASN A C 1
ATOM 1380 O O . ASN A 1 172 ? -34.832 13.569 37.032 1.00 51.81 172 ASN A O 1
ATOM 1384 N N . THR A 1 173 ? -33.567 11.914 37.848 1.00 51.88 173 THR A N 1
ATOM 1385 C CA . THR A 1 173 ? -34.709 11.208 38.447 1.00 51.88 173 THR A CA 1
ATOM 1386 C C . THR A 1 173 ? -34.945 11.759 39.860 1.00 51.88 173 THR A C 1
ATOM 1388 O O . THR A 1 173 ? -34.174 11.428 40.765 1.00 51.88 173 THR A O 1
ATOM 1391 N N . PRO A 1 174 ? -35.966 12.606 40.112 1.00 51.16 174 PRO A N 1
ATOM 1392 C CA . PRO A 1 174 ? -36.259 13.041 41.469 1.00 51.16 174 PRO A CA 1
ATOM 1393 C C . PRO A 1 174 ? -36.642 11.817 42.305 1.00 51.16 174 PRO A C 1
ATOM 1395 O O . PRO A 1 174 ? -37.543 11.058 41.943 1.00 51.16 174 PRO A O 1
ATOM 1398 N N . LEU A 1 175 ? -35.953 11.625 43.433 1.00 59.12 175 LEU A N 1
ATOM 1399 C CA . LEU A 1 175 ? -36.333 10.659 44.458 1.00 59.12 175 LEU A CA 1
ATOM 1400 C C . LEU A 1 175 ? -37.722 11.032 44.989 1.00 59.12 175 LEU A C 1
ATOM 1402 O O . LEU A 1 175 ? -37.852 11.797 45.943 1.00 59.12 175 LEU A O 1
ATOM 1406 N N . LEU A 1 176 ? -38.774 10.472 44.394 1.00 59.12 176 LEU A N 1
ATOM 1407 C CA . LEU A 1 176 ? -40.095 10.419 45.008 1.00 59.12 176 LEU A CA 1
ATOM 1408 C C . LEU A 1 176 ? -40.045 9.403 46.156 1.00 59.12 176 LEU A C 1
ATOM 1410 O O . LEU A 1 176 ? -40.547 8.285 46.054 1.00 59.12 176 LEU A O 1
ATOM 1414 N N . ARG A 1 177 ? -39.418 9.797 47.270 1.00 45.38 177 ARG A N 1
ATOM 1415 C CA . ARG A 1 177 ? -39.686 9.198 48.577 1.00 45.38 177 ARG A CA 1
ATOM 1416 C C . ARG A 1 177 ? -40.990 9.818 49.066 1.00 45.38 177 ARG A C 1
ATOM 1418 O O . ARG A 1 177 ? -41.000 10.920 49.606 1.00 45.38 177 ARG A O 1
ATOM 1425 N N . GLY A 1 178 ? -42.086 9.145 48.736 1.00 53.00 178 GLY A N 1
ATOM 1426 C CA . GLY A 1 178 ? -43.423 9.527 49.154 1.00 53.00 178 GLY A CA 1
ATOM 1427 C C . GLY A 1 178 ? -43.618 9.440 50.667 1.00 53.00 178 GLY A C 1
ATOM 1428 O O . GLY A 1 178 ? -42.979 8.615 51.317 1.00 53.00 178 GLY A O 1
ATOM 1429 N N . GLY A 1 179 ? -44.532 10.300 51.131 1.00 41.06 179 GLY A N 1
ATOM 1430 C CA . GLY A 1 179 ? -45.568 10.021 52.135 1.00 41.06 179 GLY A CA 1
ATOM 1431 C C . GLY A 1 179 ? -45.112 9.712 53.543 1.00 41.06 179 GLY A C 1
ATOM 1432 O O . GLY A 1 179 ? -44.834 8.523 53.800 1.00 41.06 179 GLY A O 1
#

Mean predicted aligned error: 12.3 Å

Radius of gyration: 24.6 Å; Cα contacts (8 Å, |Δi|>4): 103; chains: 1; bounding box: 73×28×84 Å